Protein AF-A0A348S1D1-F1 (afdb_monomer)

Radius of gyration: 18.4 Å; Cα contacts (8 Å, |Δi|>4): 583; chains: 1; bounding box: 40×43×51 Å

Secondary structure (DSSP, 8-state):
-HHHHHHHHHHH---------B-TTS-B-TTS-SSPPTT-GGGPPPPB-TTGGGGGT-S-EEE---SB---HHHHHHHHHHHHTT--EEEEGGGGG-BSSPPS-EETTEEPPHHHHHT----EEESSTTT-EEEEEEPGGGTTSGGGTT----EESSPEEE-S-TT--SPTTEEEEEEEEEESSS-TTPPB-TT---EEEEEEEEEE-TTS-EEEEEEES---TTGGGSHHHHHHHHHHHHHHTT-GGG--TTS----SS---PPPPSS-HHHHT---B-GGGG-

Solvent-accessible surface area (backbone atoms only — not comparable to full-atom values): 16032 Å² total; per-residue (Å²): 106,54,64,59,42,40,27,43,26,78,74,67,70,44,92,68,84,89,74,55,56,27,47,98,85,60,22,37,38,93,79,64,70,70,63,56,52,89,94,40,56,90,72,52,67,68,43,42,55,72,68,50,72,52,42,81,75,49,71,64,47,75,42,78,36,62,29,42,45,64,52,69,77,60,47,48,39,52,40,55,37,70,42,64,22,46,18,38,35,33,27,27,50,27,32,46,21,46,65,61,76,58,100,33,58,48,94,90,39,77,46,50,68,17,66,73,54,51,31,32,74,75,45,69,48,65,55,77,98,43,17,9,22,40,44,44,70,38,76,93,40,56,84,40,68,42,40,54,69,46,49,83,32,43,25,60,51,59,35,56,33,44,57,62,89,97,65,64,73,47,91,70,49,47,69,42,22,32,23,33,28,16,54,39,69,50,91,90,41,54,68,33,91,92,44,78,61,43,66,32,26,34,37,34,74,42,78,28,77,81,72,35,64,12,41,30,39,26,26,53,51,64,49,65,59,20,58,70,25,54,22,48,43,38,31,55,52,27,42,50,34,49,43,69,71,36,53,92,72,60,56,62,81,62,82,64,61,74,76,60,93,85,82,64,63,78,91,78,83,59,38,75,87,57,68,62,70,69,39,52,69,77,76,64,110

Foldseek 3Di:
DLQLQQCCCPQVPDDDDDKAWADPVQWRAPLQDLDADVVRRVVRDATEIPPLLCLVVDQEDEDPAASGGYDLVSLVSVQCNLQVLGAYEYEARQLRRHNDFRPHDAPNHGDRSNVSQQFHFDDFFPDALFWWWWKDFDPVCCPPLLNALQDGQIFLHTDTDGDDPPDAGDPQKDAGIWIFIAGGRDRVHHTDPVGDTHGQKIWGWDQHNVRHIFTYIYGSHDDLRSLVDLSVSSSVSSSVCVSSVNSVPRHSPRDSDGPDDRDDFDDDNPCVVRVRDIHNPVVSD

Nearest PDB structures (foldseek):
  6a3f-assembly1_B-2  TM=1.710E-01  e=7.773E+00  Pseudarthrobacter phenanthrenivorans Sphe3

pLDDT: mean 95.68, std 3.24, range [80.06, 98.94]

Mean predicted aligned error: 3.25 Å

Structure (mmCIF, N/CA/C/O backbone):
data_AF-A0A348S1D1-F1
#
_entry.id   AF-A0A348S1D1-F1
#
loop_
_atom_site.group_PDB
_atom_site.id
_atom_site.type_symbol
_atom_site.label_atom_id
_atom_site.label_alt_id
_atom_site.label_comp_id
_atom_site.label_asym_id
_atom_site.label_entity_id
_atom_site.label_seq_id
_atom_site.pdbx_PDB_ins_code
_atom_site.Cartn_x
_atom_site.Cartn_y
_atom_site.Cartn_z
_atom_site.occupancy
_atom_site.B_iso_or_equiv
_atom_site.auth_seq_id
_atom_site.auth_comp_id
_atom_site.auth_asym_id
_atom_site.auth_atom_id
_atom_site.pdbx_PDB_model_num
ATOM 1 N N . MET A 1 1 ? 1.252 -10.493 -3.243 1.00 86.19 1 MET A N 1
ATOM 2 C CA . MET A 1 1 ? -0.219 -10.362 -3.350 1.00 86.19 1 MET A CA 1
ATOM 3 C C . MET A 1 1 ? -0.974 -11.677 -3.468 1.00 86.19 1 MET A C 1
ATOM 5 O O . MET A 1 1 ? -1.929 -11.800 -2.715 1.00 86.19 1 MET A O 1
ATOM 9 N N . PRO A 1 2 ? -0.584 -12.655 -4.310 1.00 94.75 2 PRO A N 1
ATOM 10 C CA . PRO A 1 2 ? -1.354 -13.899 -4.467 1.00 94.75 2 PRO A CA 1
ATOM 11 C C . PRO A 1 2 ? -1.616 -14.631 -3.149 1.00 94.75 2 PRO A C 1
ATOM 13 O O . PRO A 1 2 ? -2.749 -14.991 -2.865 1.00 94.75 2 PRO A O 1
ATOM 16 N N . MET A 1 3 ? -0.604 -14.701 -2.279 1.00 96.12 3 MET A N 1
ATOM 17 C CA . MET A 1 3 ? -0.759 -15.224 -0.919 1.00 96.12 3 MET A CA 1
ATOM 18 C C . MET A 1 3 ? -1.828 -14.468 -0.108 1.00 96.12 3 MET A C 1
ATOM 20 O O . MET A 1 3 ? -2.721 -15.103 0.439 1.00 96.12 3 MET A O 1
ATOM 24 N N . MET A 1 4 ? -1.800 -13.127 -0.068 1.00 98.00 4 MET A N 1
ATOM 25 C CA . MET A 1 4 ? -2.801 -12.346 0.679 1.00 98.00 4 MET A CA 1
ATOM 26 C C . MET A 1 4 ? -4.212 -12.534 0.115 1.00 98.00 4 MET A C 1
ATOM 28 O O . MET A 1 4 ? -5.150 -12.697 0.886 1.00 98.00 4 MET A O 1
ATOM 32 N N . ALA A 1 5 ? -4.363 -12.577 -1.212 1.00 97.62 5 ALA A N 1
ATOM 33 C CA . ALA A 1 5 ? -5.636 -12.900 -1.858 1.00 97.62 5 ALA A CA 1
ATOM 34 C C . ALA A 1 5 ? -6.105 -14.328 -1.525 1.00 97.62 5 ALA A C 1
ATOM 36 O O . ALA A 1 5 ? -7.294 -14.569 -1.325 1.00 97.62 5 ALA A O 1
ATOM 37 N N . GLY A 1 6 ? -5.173 -15.277 -1.408 1.00 97.50 6 GLY A N 1
ATOM 38 C CA . GLY A 1 6 ? -5.440 -16.633 -0.943 1.00 97.50 6 GLY A CA 1
ATOM 39 C C . GLY A 1 6 ? -5.971 -16.668 0.490 1.00 97.50 6 GLY A C 1
ATOM 40 O O . GLY A 1 6 ? -6.909 -17.415 0.754 1.00 97.50 6 GLY A O 1
ATOM 41 N N . ILE A 1 7 ? -5.412 -15.860 1.398 1.00 98.44 7 ILE A N 1
ATOM 42 C CA . ILE A 1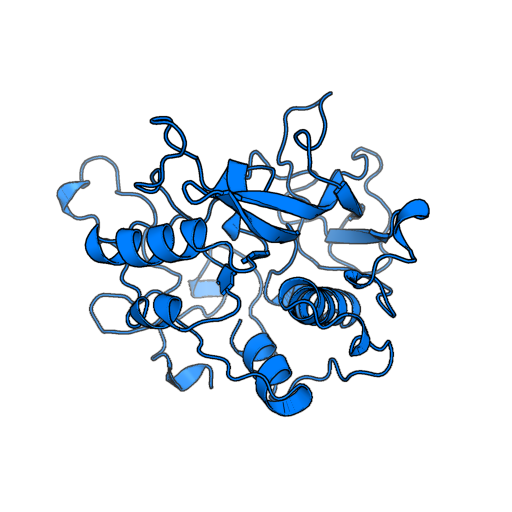 7 ? -5.918 -15.721 2.772 1.00 98.44 7 ILE A CA 1
ATOM 43 C C . ILE A 1 7 ? -7.313 -15.090 2.749 1.00 98.44 7 ILE A C 1
ATOM 45 O O . ILE A 1 7 ? -8.264 -15.714 3.210 1.00 98.44 7 ILE A O 1
ATOM 49 N N . LEU A 1 8 ? -7.460 -13.902 2.154 1.00 98.62 8 LEU A N 1
ATOM 50 C CA . LEU A 1 8 ? -8.731 -13.169 2.087 1.00 98.62 8 LEU A CA 1
ATOM 51 C C . LEU A 1 8 ? -9.861 -14.012 1.473 1.00 98.62 8 LEU A C 1
ATOM 53 O O . LEU A 1 8 ? -10.976 -14.017 1.987 1.00 98.62 8 LEU A O 1
ATOM 57 N N . SER A 1 9 ? -9.580 -14.789 0.429 1.00 98.25 9 SER A N 1
ATOM 58 C CA . SER A 1 9 ? -10.609 -15.636 -0.180 1.00 98.25 9 SER A CA 1
ATOM 59 C C . SER A 1 9 ? -10.937 -16.884 0.629 1.00 98.25 9 SER A C 1
ATOM 61 O O . SER A 1 9 ? -12.099 -17.120 0.948 1.00 98.25 9 SER A O 1
ATOM 63 N N . ARG A 1 10 ? -9.935 -17.689 0.996 1.00 97.62 10 ARG A N 1
ATOM 64 C CA . ARG A 1 10 ? -10.174 -19.017 1.585 1.00 97.62 10 ARG A CA 1
ATOM 65 C C . ARG A 1 10 ? -10.431 -18.976 3.093 1.00 97.62 10 ARG A C 1
ATOM 67 O O . ARG A 1 10 ? -11.059 -19.892 3.605 1.00 97.62 10 ARG A O 1
ATOM 74 N N . GLN A 1 11 ? -9.944 -17.952 3.798 1.00 98.00 11 GLN A N 1
ATOM 75 C CA . GLN A 1 11 ? -10.109 -17.807 5.254 1.00 98.00 11 GLN A CA 1
ATOM 76 C C . GLN A 1 11 ? -11.189 -16.783 5.633 1.00 98.00 11 GLN A C 1
ATOM 78 O O . GLN A 1 11 ? -11.736 -16.863 6.730 1.00 98.00 11 GLN A O 1
ATOM 83 N N . HIS A 1 12 ? -11.495 -15.820 4.752 1.00 98.25 12 HIS A N 1
ATOM 84 C CA . HIS A 1 12 ? -12.423 -14.720 5.056 1.00 98.25 12 HIS A CA 1
ATOM 85 C C . HIS A 1 12 ? -13.637 -14.638 4.124 1.00 98.25 12 HIS A C 1
ATOM 87 O O . HIS A 1 12 ? -14.537 -13.848 4.391 1.00 98.25 12 HIS A O 1
ATOM 93 N N . GLY A 1 13 ? -13.696 -15.460 3.071 1.00 97.94 13 GLY A N 1
ATOM 94 C CA . GLY A 1 13 ? -14.854 -15.548 2.179 1.00 97.94 13 GLY A CA 1
ATOM 95 C C . GLY A 1 13 ? -14.952 -14.437 1.132 1.00 97.94 13 GLY A C 1
ATOM 96 O O . GLY A 1 13 ? -15.949 -14.375 0.417 1.00 97.94 13 GLY A O 1
ATOM 97 N N . PHE A 1 14 ? -13.939 -13.575 0.997 1.00 98.38 14 PHE A N 1
ATOM 98 C CA . PHE A 1 14 ? -13.941 -12.533 -0.030 1.00 98.38 14 PHE A CA 1
ATOM 99 C C . PHE A 1 14 ? -13.715 -13.118 -1.430 1.00 98.38 14 PHE A C 1
ATOM 101 O O . PHE A 1 14 ? -12.869 -13.989 -1.641 1.00 98.38 14 PHE A O 1
ATOM 108 N N . HIS A 1 15 ? -14.408 -12.592 -2.437 1.00 98.31 15 HIS A N 1
ATOM 109 C CA . HIS A 1 15 ? -14.052 -12.886 -3.821 1.00 98.31 15 HIS A CA 1
ATOM 110 C C . HIS A 1 15 ? -12.817 -12.066 -4.218 1.00 98.31 15 HIS A C 1
ATOM 112 O O . HIS A 1 15 ? -12.891 -10.849 -4.366 1.00 98.31 15 HIS A O 1
ATOM 118 N N . CYS A 1 16 ? -11.667 -12.721 -4.395 1.00 98.06 16 CYS A N 1
ATOM 119 C CA . CYS A 1 16 ? -10.419 -12.042 -4.743 1.00 98.06 16 CYS A CA 1
ATOM 120 C C . CYS A 1 16 ? -9.977 -12.354 -6.175 1.00 98.06 16 CYS A C 1
ATOM 122 O O . CYS A 1 16 ? -9.783 -13.513 -6.538 1.00 98.06 16 CYS A O 1
ATOM 124 N N . THR A 1 17 ? -9.710 -11.302 -6.951 1.00 97.44 17 THR A N 1
ATOM 125 C CA . THR A 1 17 ? -9.037 -11.384 -8.253 1.00 97.44 17 THR A CA 1
ATOM 126 C C . THR A 1 17 ? -7.664 -10.723 -8.152 1.00 97.44 17 THR A C 1
ATOM 128 O O . THR A 1 17 ? -7.550 -9.597 -7.677 1.00 97.44 17 THR A O 1
ATOM 131 N N . VAL A 1 18 ? -6.611 -11.417 -8.596 1.00 97.44 18 VAL A N 1
ATOM 132 C CA . VAL A 1 18 ? -5.244 -10.872 -8.633 1.00 97.44 18 VAL A CA 1
ATOM 133 C C . VAL A 1 18 ? -4.874 -10.551 -10.070 1.00 97.44 18 VAL A C 1
ATOM 135 O O . VAL A 1 18 ? -4.863 -11.438 -10.922 1.00 97.44 18 VAL A O 1
ATOM 138 N N . LEU A 1 19 ? -4.553 -9.285 -10.320 1.00 97.38 19 LEU A N 1
ATOM 139 C CA . LEU A 1 19 ? -4.090 -8.804 -11.615 1.00 97.38 19 LEU A CA 1
ATOM 140 C C . LEU A 1 19 ? -2.574 -8.607 -11.583 1.00 97.38 19 LEU A C 1
ATOM 142 O O . LEU A 1 19 ? -2.016 -8.171 -10.574 1.00 97.38 19 LEU A O 1
ATOM 146 N N . PHE A 1 20 ? -1.914 -8.919 -12.694 1.00 96.62 20 PHE A N 1
ATOM 147 C CA . PHE A 1 20 ? -0.468 -8.794 -12.843 1.00 96.62 20 PHE A CA 1
ATOM 148 C C . PHE A 1 20 ? -0.132 -7.909 -14.037 1.00 96.62 20 PHE A C 1
ATOM 150 O O . PHE A 1 20 ? -0.820 -7.958 -15.055 1.00 96.62 20 PHE A O 1
ATOM 157 N N . GLY A 1 21 ? 0.960 -7.153 -13.921 1.00 94.75 21 GLY A N 1
ATOM 158 C CA . GLY A 1 21 ? 1.628 -6.586 -15.087 1.00 94.75 21 GLY A CA 1
ATOM 159 C C . GLY A 1 21 ? 2.299 -7.702 -15.880 1.00 94.75 21 GLY A C 1
ATOM 160 O O . GLY A 1 21 ? 3.027 -8.508 -15.297 1.00 94.75 21 GLY A O 1
ATOM 161 N N . LEU A 1 22 ? 2.026 -7.756 -17.180 1.00 94.50 22 LEU A N 1
ATOM 162 C CA . LEU A 1 22 ? 2.549 -8.761 -18.095 1.00 94.50 22 LEU A CA 1
ATOM 163 C C . LEU A 1 22 ? 3.477 -8.133 -19.135 1.00 94.50 22 LEU A C 1
ATOM 165 O O . LEU A 1 22 ? 3.278 -6.989 -19.556 1.00 94.50 22 LEU A O 1
ATOM 169 N N . ASN A 1 23 ? 4.459 -8.917 -19.574 1.00 92.25 23 ASN A N 1
ATOM 170 C CA . ASN A 1 23 ? 5.256 -8.618 -20.756 1.00 92.25 23 ASN A CA 1
ATOM 171 C C . ASN A 1 23 ? 4.499 -8.993 -22.049 1.00 92.25 23 ASN A C 1
ATOM 173 O O . ASN A 1 23 ? 3.362 -9.467 -22.012 1.00 92.25 23 ASN A O 1
ATOM 177 N N . GLY A 1 24 ? 5.137 -8.785 -23.206 1.00 90.31 24 GLY A N 1
ATOM 178 C CA . GLY A 1 24 ? 4.537 -9.065 -24.519 1.00 90.31 24 GLY A CA 1
ATOM 179 C C . GLY A 1 24 ? 4.173 -10.536 -24.763 1.00 90.31 24 GLY A C 1
ATOM 180 O O . GLY A 1 24 ? 3.332 -10.805 -25.613 1.00 90.31 24 GLY A O 1
ATOM 181 N N . ASP A 1 25 ? 4.743 -11.459 -23.986 1.00 92.12 25 ASP A N 1
ATOM 182 C CA . ASP A 1 25 ? 4.470 -12.899 -24.065 1.00 92.12 25 ASP A CA 1
ATOM 183 C C . ASP A 1 25 ? 3.356 -13.334 -23.093 1.00 92.12 25 ASP A C 1
ATOM 185 O O . ASP A 1 25 ? 3.076 -14.522 -22.941 1.00 92.12 25 ASP A O 1
ATOM 189 N N . GLY A 1 26 ? 2.725 -12.384 -22.390 1.00 93.19 26 GLY A N 1
ATOM 190 C CA . GLY A 1 26 ? 1.694 -12.673 -21.391 1.00 93.19 26 GLY A CA 1
ATOM 191 C C . GLY A 1 26 ? 2.243 -13.227 -20.071 1.00 93.19 26 GLY A C 1
ATOM 192 O O . GLY A 1 26 ? 1.495 -13.830 -19.297 1.00 93.19 26 GLY A O 1
ATOM 193 N N . MET A 1 27 ? 3.533 -13.027 -19.791 1.00 96.19 27 MET A N 1
ATOM 194 C CA . MET A 1 27 ? 4.198 -13.519 -18.582 1.00 96.19 27 MET A CA 1
ATOM 195 C C . MET A 1 27 ? 4.317 -12.412 -17.538 1.00 96.19 27 MET A C 1
ATOM 197 O O . MET A 1 27 ? 4.597 -11.261 -17.867 1.00 96.19 27 MET A O 1
ATOM 201 N N . VAL A 1 28 ? 4.156 -12.765 -16.264 1.00 95.25 28 VAL A N 1
ATOM 202 C CA . VAL A 1 28 ? 4.462 -11.885 -15.134 1.00 95.25 28 VAL A CA 1
ATOM 203 C C . VAL A 1 28 ? 5.975 -11.735 -15.058 1.00 95.25 28 VAL A C 1
ATOM 205 O O . VAL A 1 28 ? 6.671 -12.660 -14.639 1.00 95.25 28 VAL A O 1
ATOM 208 N N . ASP A 1 29 ? 6.480 -10.579 -15.474 1.00 93.06 29 ASP A N 1
ATOM 209 C CA . ASP A 1 29 ? 7.910 -10.312 -15.578 1.00 93.06 29 ASP A CA 1
ATOM 210 C C . ASP A 1 29 ? 8.293 -9.070 -14.757 1.00 93.06 29 ASP A C 1
ATOM 212 O O . ASP A 1 29 ? 8.131 -7.935 -15.209 1.00 93.06 29 ASP A O 1
ATOM 216 N N . PRO A 1 30 ? 8.824 -9.249 -13.536 1.00 89.00 30 PRO A N 1
ATOM 217 C CA . PRO A 1 30 ? 9.239 -8.135 -12.686 1.00 89.00 30 PRO A CA 1
ATOM 218 C C . PRO A 1 30 ? 10.562 -7.486 -13.134 1.00 89.00 30 PRO A C 1
ATOM 220 O O . PRO A 1 30 ? 11.036 -6.571 -12.458 1.00 89.00 30 PRO A O 1
ATOM 223 N N . THR A 1 31 ? 11.182 -7.967 -14.219 1.00 90.56 31 THR A N 1
ATOM 224 C CA . THR A 1 31 ? 12.428 -7.422 -14.784 1.00 90.56 31 THR A CA 1
ATOM 225 C C . THR A 1 31 ? 12.185 -6.423 -15.914 1.00 90.56 31 THR A C 1
ATOM 227 O O . THR A 1 31 ? 13.136 -5.791 -16.383 1.00 90.56 31 THR A O 1
ATOM 230 N N . MET A 1 32 ? 10.922 -6.242 -16.322 1.00 91.38 32 MET A N 1
ATOM 231 C CA . MET A 1 32 ? 10.541 -5.249 -17.319 1.00 91.38 32 MET A CA 1
ATOM 232 C C . MET A 1 32 ? 11.087 -3.856 -16.956 1.00 91.38 32 MET A C 1
ATOM 234 O O . MET A 1 32 ? 10.971 -3.425 -15.802 1.00 91.38 32 MET A O 1
ATOM 238 N N . PRO A 1 33 ? 11.681 -3.127 -17.921 1.00 90.81 33 PRO A N 1
ATOM 239 C CA . PRO A 1 33 ? 12.156 -1.774 -17.686 1.00 90.81 33 PRO A CA 1
ATOM 240 C C . PRO A 1 33 ? 11.021 -0.847 -17.250 1.00 90.81 33 PRO A C 1
ATOM 242 O O . PRO A 1 33 ? 9.975 -0.777 -17.887 1.00 90.81 33 PRO A O 1
ATOM 245 N N . VAL A 1 34 ? 11.267 -0.072 -16.195 1.00 91.62 34 VAL A N 1
ATOM 246 C CA . VAL A 1 34 ? 10.340 0.974 -15.723 1.00 91.62 34 VAL A CA 1
ATOM 247 C C . VAL A 1 34 ? 10.708 2.371 -16.229 1.00 91.62 34 VAL A C 1
ATOM 249 O O . VAL A 1 34 ? 9.926 3.305 -16.086 1.00 91.62 34 VAL A O 1
ATOM 252 N N . TYR A 1 35 ? 11.879 2.509 -16.854 1.00 89.81 35 TYR A N 1
ATOM 253 C CA . TYR A 1 35 ? 12.329 3.723 -17.529 1.00 89.81 35 TYR A CA 1
ATOM 254 C C . TYR A 1 35 ? 12.836 3.385 -18.933 1.00 89.81 35 TYR A C 1
ATOM 256 O O . TYR A 1 35 ? 13.434 2.316 -19.109 1.00 89.81 35 TYR A O 1
ATOM 264 N N . PRO A 1 36 ? 12.646 4.282 -19.917 1.00 87.75 36 PRO A N 1
ATOM 265 C CA . PRO A 1 36 ? 13.362 4.185 -21.179 1.00 87.75 36 PRO A CA 1
ATOM 266 C C . PRO A 1 36 ? 14.868 4.285 -20.927 1.00 87.75 36 PRO A C 1
ATOM 268 O O . PRO A 1 36 ? 15.319 4.996 -20.021 1.00 87.75 36 PRO A O 1
ATOM 271 N N . LYS A 1 37 ? 15.659 3.591 -21.745 1.00 89.88 37 LYS A N 1
ATOM 272 C CA . LYS A 1 37 ? 17.089 3.885 -21.818 1.00 89.88 37 LYS A CA 1
ATOM 273 C C . LYS A 1 37 ? 17.261 5.197 -22.577 1.00 89.88 37 LYS A C 1
ATOM 275 O O . LYS A 1 37 ? 16.565 5.439 -23.558 1.00 89.88 37 LYS A O 1
ATOM 280 N N . LYS A 1 38 ? 18.195 6.026 -22.114 1.00 92.12 38 LYS A N 1
ATOM 281 C CA . LYS A 1 38 ? 18.510 7.306 -22.752 1.00 92.12 38 LYS A CA 1
ATOM 282 C C . LYS A 1 38 ? 18.934 7.075 -24.207 1.00 92.12 38 LYS A C 1
ATOM 284 O O . LYS A 1 38 ? 19.913 6.366 -24.429 1.00 92.12 38 LYS A O 1
ATOM 289 N N . GLY A 1 39 ? 18.242 7.705 -25.155 1.00 91.81 39 GLY A N 1
ATOM 290 C CA . GLY A 1 39 ? 18.480 7.548 -26.595 1.00 91.81 39 GLY A CA 1
ATOM 291 C C . GLY A 1 39 ? 17.810 6.322 -27.231 1.00 91.81 39 GLY A C 1
ATOM 292 O O . GLY A 1 39 ? 18.014 6.076 -28.415 1.00 91.81 39 GLY A O 1
ATOM 293 N N . GLU A 1 40 ? 17.030 5.553 -26.466 1.00 92.69 40 GLU A N 1
ATOM 294 C CA . GLU A 1 40 ? 16.211 4.429 -26.941 1.00 92.69 40 GLU A CA 1
ATOM 295 C C . GLU A 1 40 ? 14.757 4.576 -26.444 1.00 92.69 40 GLU A C 1
ATOM 297 O O . GLU A 1 40 ? 14.083 3.590 -26.135 1.00 92.69 40 GLU A O 1
ATOM 302 N N . GLU A 1 41 ? 14.266 5.810 -26.302 1.00 91.56 41 GLU A N 1
ATOM 303 C CA . GLU A 1 41 ? 12.929 6.099 -25.774 1.00 91.56 41 GLU A CA 1
ATOM 304 C C . GLU A 1 41 ? 11.821 5.420 -26.595 1.00 91.56 41 GLU A C 1
ATOM 306 O O . GLU A 1 41 ? 10.900 4.849 -26.010 1.00 91.56 41 GLU A O 1
ATOM 311 N N . ASP A 1 42 ? 11.964 5.378 -27.924 1.00 90.06 42 ASP A N 1
ATOM 312 C CA . ASP A 1 42 ? 11.019 4.728 -28.845 1.00 90.06 42 ASP A CA 1
ATOM 313 C C . ASP A 1 42 ? 10.945 3.199 -28.666 1.00 90.06 42 ASP A C 1
ATOM 315 O O . ASP A 1 42 ? 9.969 2.564 -29.065 1.00 90.06 42 ASP A O 1
ATOM 319 N N . ALA A 1 43 ? 11.959 2.585 -28.044 1.00 89.06 43 ALA A N 1
ATOM 320 C CA . ALA A 1 43 ? 11.990 1.149 -27.768 1.00 89.06 43 ALA A CA 1
ATOM 321 C C . ALA A 1 43 ? 11.331 0.780 -26.425 1.00 89.06 43 ALA A C 1
ATOM 323 O O . ALA A 1 43 ? 11.220 -0.407 -26.091 1.00 89.06 43 ALA A O 1
ATOM 324 N N . PHE A 1 44 ? 10.906 1.769 -25.630 1.00 89.88 44 PHE A N 1
ATOM 325 C CA . PHE A 1 44 ? 10.281 1.525 -24.336 1.00 89.88 44 PHE A CA 1
ATOM 326 C C . PHE A 1 44 ? 8.897 0.896 -24.499 1.00 89.88 44 PHE A C 1
ATOM 328 O O . PHE A 1 44 ? 7.967 1.484 -25.049 1.00 89.88 44 PHE A O 1
ATOM 335 N N . LYS A 1 45 ? 8.742 -0.313 -23.958 1.00 88.94 45 LYS A N 1
ATOM 336 C CA . LYS A 1 45 ? 7.463 -1.018 -23.952 1.00 88.94 45 LYS A CA 1
ATOM 337 C C . LYS A 1 45 ? 6.673 -0.642 -22.707 1.00 88.94 45 LYS A C 1
ATOM 339 O O . LYS A 1 45 ? 7.143 -0.836 -21.587 1.00 88.94 45 LYS A O 1
ATOM 344 N N . SER A 1 46 ? 5.455 -0.150 -22.911 1.00 89.44 46 SER A N 1
ATOM 345 C CA . SER A 1 46 ? 4.503 0.031 -21.817 1.00 89.44 46 SER A CA 1
ATOM 346 C C . SER A 1 46 ? 4.188 -1.308 -21.150 1.00 89.44 46 SER A C 1
ATOM 348 O O . SER A 1 46 ? 4.209 -2.368 -21.776 1.00 89.44 46 SER A O 1
ATOM 350 N N . HIS A 1 47 ? 3.891 -1.241 -19.860 1.00 94.19 47 HIS A N 1
ATOM 351 C CA . HIS A 1 47 ? 3.364 -2.362 -19.102 1.00 94.19 47 HIS A CA 1
ATOM 352 C C . HIS A 1 47 ? 1.908 -2.586 -19.508 1.00 94.19 47 HIS A C 1
ATOM 354 O O . HIS A 1 47 ? 1.234 -1.676 -19.993 1.00 94.19 47 HIS A O 1
ATOM 360 N N . HIS A 1 48 ? 1.405 -3.789 -19.269 1.00 95.31 48 HIS A N 1
ATOM 361 C CA . HIS A 1 48 ? 0.027 -4.137 -19.572 1.00 95.31 48 HIS A CA 1
ATOM 362 C C . HIS A 1 48 ? -0.550 -4.973 -18.433 1.00 95.31 48 HIS A C 1
ATOM 364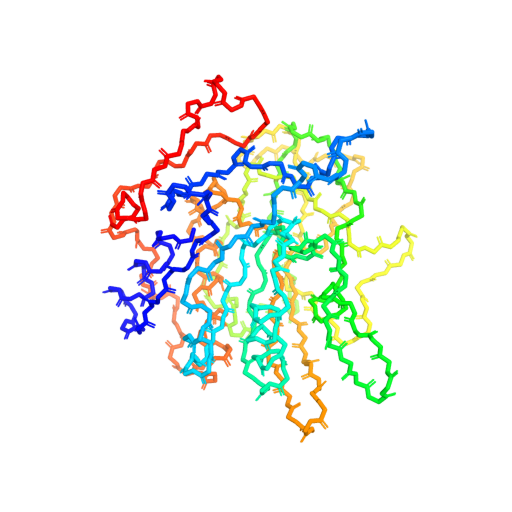 O O . HIS A 1 48 ? 0.060 -5.959 -18.033 1.00 95.31 48 HIS A O 1
ATOM 370 N N . ILE A 1 49 ? -1.714 -4.595 -17.903 1.00 97.31 49 ILE A N 1
ATOM 371 C CA . ILE A 1 49 ? -2.426 -5.356 -16.870 1.00 97.31 49 ILE A CA 1
ATOM 372 C C . ILE A 1 49 ? -3.778 -5.802 -17.436 1.00 97.31 49 ILE A C 1
ATOM 374 O O . ILE A 1 49 ? -4.746 -5.035 -17.412 1.00 97.31 49 ILE A O 1
ATOM 378 N N . PRO A 1 50 ? -3.894 -7.041 -17.941 1.00 97.00 50 PRO A N 1
ATOM 379 C CA . PRO A 1 50 ? -5.188 -7.567 -18.344 1.00 97.00 50 PRO A CA 1
ATOM 380 C C . PRO A 1 50 ? -6.150 -7.631 -17.157 1.00 97.00 50 PRO A C 1
ATOM 382 O O . PRO A 1 50 ? -5.759 -7.970 -16.041 1.00 97.00 50 PRO A O 1
ATOM 385 N N . GLY A 1 51 ? -7.431 -7.371 -17.418 1.00 97.25 51 GLY A N 1
ATOM 386 C CA . GLY A 1 51 ? -8.491 -7.516 -16.419 1.00 97.25 51 GLY A CA 1
ATOM 387 C C . GLY A 1 51 ? -8.754 -6.281 -15.558 1.00 97.25 51 GLY A C 1
ATOM 388 O O . GLY A 1 51 ? -9.587 -6.372 -14.664 1.00 97.25 51 GLY A O 1
ATOM 389 N N . LEU A 1 52 ? -8.137 -5.124 -15.836 1.00 98.38 52 LEU A N 1
ATOM 390 C CA . LEU A 1 52 ? -8.434 -3.878 -15.107 1.00 98.38 52 LEU A CA 1
ATOM 391 C C . LEU A 1 52 ? -9.919 -3.482 -15.135 1.00 98.38 52 LEU A C 1
ATOM 393 O O . LEU A 1 52 ? -10.397 -2.905 -14.167 1.00 98.38 52 LEU A O 1
ATOM 397 N N . LYS A 1 53 ? -10.684 -3.906 -16.150 1.00 98.00 53 LYS A N 1
ATOM 398 C CA . LYS A 1 53 ? -12.154 -3.786 -16.182 1.00 98.00 53 LYS A CA 1
ATOM 399 C C . LYS A 1 53 ? -12.873 -4.381 -14.960 1.00 98.00 53 LYS A C 1
ATOM 401 O O . LYS A 1 53 ? -14.000 -4.008 -14.672 1.00 98.00 53 LYS A O 1
ATOM 406 N N . TYR A 1 54 ? -12.254 -5.312 -14.227 1.00 98.25 54 TYR A N 1
ATOM 407 C CA . TYR A 1 54 ? -12.839 -5.845 -12.994 1.00 98.25 54 TYR A CA 1
ATOM 408 C C . TYR A 1 54 ? -12.905 -4.811 -11.865 1.00 98.25 54 TYR A C 1
ATOM 410 O O . TYR A 1 54 ? -13.685 -5.006 -10.936 1.00 98.25 54 TYR A O 1
ATOM 418 N N . LEU A 1 55 ? -12.147 -3.711 -11.952 1.00 98.50 55 LEU A N 1
ATOM 419 C CA . LEU A 1 55 ? -12.229 -2.611 -10.994 1.00 98.50 55 LEU A CA 1
ATOM 420 C C . LEU A 1 55 ? -13.638 -2.005 -10.931 1.00 98.50 55 LEU A C 1
ATOM 422 O O . LEU A 1 55 ? -14.097 -1.674 -9.845 1.00 98.50 55 LEU A O 1
ATOM 426 N N . GLU A 1 56 ? -14.375 -1.969 -12.045 1.00 97.69 56 GLU A N 1
ATOM 427 C CA . GLU A 1 56 ? -15.769 -1.497 -12.084 1.00 97.69 56 GLU A CA 1
ATOM 428 C C . GLU A 1 56 ? -16.648 -2.205 -11.034 1.00 97.69 56 GLU A C 1
ATOM 430 O O . GLU A 1 56 ? -17.463 -1.585 -10.346 1.00 97.69 56 GLU A O 1
ATOM 435 N N . LYS A 1 57 ? -16.422 -3.511 -10.848 1.00 97.81 57 LYS A N 1
ATOM 436 C CA . LYS A 1 57 ? -17.200 -4.378 -9.952 1.00 97.81 57 LYS A CA 1
ATOM 437 C C . LYS A 1 57 ? -16.551 -4.616 -8.594 1.00 97.81 57 LYS A C 1
ATOM 439 O O . LYS A 1 57 ? -17.218 -5.137 -7.713 1.00 97.81 57 LYS A O 1
ATOM 444 N N . ALA A 1 58 ? -15.270 -4.301 -8.429 1.00 98.56 58 ALA A N 1
ATOM 445 C CA . ALA A 1 58 ? -14.570 -4.531 -7.172 1.00 98.56 58 ALA A CA 1
ATOM 446 C C . ALA A 1 58 ? -15.120 -3.609 -6.078 1.00 98.56 58 ALA A C 1
ATOM 448 O O . ALA A 1 58 ? -15.378 -2.442 -6.360 1.00 98.56 58 ALA A O 1
ATOM 449 N N . ASP A 1 59 ? -15.262 -4.113 -4.852 1.00 98.75 59 ASP A N 1
ATOM 450 C CA . ASP A 1 59 ? -15.665 -3.318 -3.680 1.00 98.75 59 ASP A CA 1
ATOM 451 C C . ASP A 1 59 ? -14.462 -2.717 -2.938 1.00 98.75 59 ASP A C 1
ATOM 453 O O . ASP A 1 59 ? -14.603 -1.746 -2.207 1.00 98.75 59 ASP A O 1
ATOM 457 N N . LEU A 1 60 ? -13.266 -3.286 -3.126 1.00 98.81 60 LEU A N 1
ATOM 458 C CA . LEU A 1 60 ? -12.004 -2.809 -2.562 1.00 98.81 60 LEU A CA 1
ATOM 459 C C . LEU A 1 60 ? -10.846 -3.150 -3.511 1.00 98.81 60 LEU A C 1
ATOM 461 O O . LEU A 1 60 ? -10.818 -4.231 -4.105 1.00 98.81 60 LEU A O 1
ATOM 465 N N . VAL A 1 61 ? -9.842 -2.271 -3.593 1.00 98.81 61 VAL A N 1
ATOM 466 C CA . VAL A 1 61 ? -8.595 -2.525 -4.326 1.00 98.81 61 VAL A CA 1
ATOM 467 C C . VAL A 1 61 ? -7.390 -2.467 -3.393 1.00 98.81 61 VAL A C 1
ATOM 469 O O . VAL A 1 61 ? -7.263 -1.572 -2.556 1.00 98.81 61 VAL A O 1
ATOM 472 N N . ILE A 1 62 ? -6.468 -3.414 -3.575 1.00 98.81 62 ILE A N 1
ATOM 473 C CA . ILE A 1 62 ? -5.148 -3.382 -2.945 1.00 98.81 62 ILE A CA 1
ATOM 474 C C . ILE A 1 62 ? -4.101 -3.149 -4.032 1.00 98.81 62 ILE A C 1
ATOM 476 O O . ILE A 1 62 ? -3.830 -4.035 -4.846 1.00 98.81 62 ILE A O 1
ATOM 480 N N . PHE A 1 63 ? -3.482 -1.971 -4.034 1.00 98.50 63 PHE A N 1
ATOM 481 C CA . PHE A 1 63 ? -2.374 -1.659 -4.927 1.00 98.50 63 PHE A CA 1
ATOM 482 C C . PHE A 1 63 ? -1.049 -2.140 -4.329 1.00 98.50 63 PHE A C 1
ATOM 484 O O . PHE A 1 63 ? -0.668 -1.760 -3.223 1.00 98.50 63 PHE A O 1
ATOM 491 N N . LEU A 1 64 ? -0.312 -2.936 -5.106 1.00 96.62 64 LEU A N 1
ATOM 492 C CA . LEU A 1 64 ? 1.108 -3.239 -4.898 1.00 96.62 64 LEU A CA 1
ATOM 493 C C . LEU A 1 64 ? 1.828 -3.091 -6.244 1.00 96.62 64 LEU A C 1
ATOM 495 O O . LEU A 1 64 ? 2.260 -4.064 -6.859 1.00 96.62 64 LEU A O 1
ATOM 499 N N . THR A 1 65 ? 1.871 -1.859 -6.739 1.00 95.44 65 THR A N 1
ATOM 500 C CA . THR A 1 65 ? 2.459 -1.493 -8.033 1.00 95.44 65 THR A CA 1
ATOM 501 C C . THR A 1 65 ? 3.757 -0.718 -7.828 1.00 95.44 65 THR A C 1
ATOM 503 O O . THR A 1 65 ? 4.038 -0.228 -6.732 1.00 95.44 65 THR A O 1
ATOM 506 N N . ARG A 1 66 ? 4.594 -0.629 -8.865 1.00 94.62 66 ARG A N 1
ATOM 507 C CA . ARG A 1 66 ? 5.829 0.161 -8.841 1.00 94.62 66 ARG A CA 1
ATOM 508 C C . ARG A 1 66 ? 6.134 0.693 -10.230 1.00 94.62 66 ARG A C 1
ATOM 510 O O . ARG A 1 66 ? 6.412 -0.101 -11.121 1.00 94.62 66 ARG A O 1
ATOM 517 N N . LEU A 1 67 ? 6.161 2.018 -10.369 1.00 95.06 67 LEU A N 1
ATOM 518 C CA . LEU A 1 67 ? 6.626 2.728 -11.566 1.00 95.06 67 LEU A CA 1
ATOM 519 C C . LEU A 1 67 ? 6.034 2.210 -12.891 1.00 95.06 67 LEU A C 1
ATOM 521 O O . LEU A 1 67 ? 6.699 2.215 -13.926 1.00 95.06 67 LEU A O 1
ATOM 525 N N . LEU A 1 68 ? 4.778 1.768 -12.870 1.00 95.12 68 LEU A N 1
ATOM 526 C CA . LEU A 1 68 ? 4.105 1.287 -14.065 1.00 95.12 68 LEU A CA 1
ATOM 527 C C . LEU A 1 68 ? 3.889 2.433 -15.053 1.00 95.12 68 LEU A C 1
ATOM 529 O O . LEU A 1 68 ? 3.577 3.565 -14.678 1.00 95.12 68 LEU A O 1
ATOM 533 N N . THR A 1 69 ? 4.028 2.111 -16.333 1.00 94.00 69 THR A N 1
ATOM 534 C CA . THR A 1 69 ? 3.563 2.943 -17.447 1.00 94.00 69 THR A CA 1
ATOM 535 C C . THR A 1 69 ? 2.534 2.115 -18.192 1.00 94.00 69 THR A C 1
ATOM 537 O O . THR A 1 69 ? 2.903 1.058 -18.694 1.00 94.00 69 THR A O 1
ATOM 540 N N . LEU A 1 70 ? 1.275 2.546 -18.205 1.00 95.31 70 LEU A N 1
ATOM 541 C CA . LEU A 1 70 ? 0.160 1.807 -18.800 1.00 95.31 70 LEU A CA 1
ATOM 542 C C . LEU A 1 70 ? -0.450 2.617 -19.955 1.00 95.31 70 LEU A C 1
ATOM 544 O O . LEU A 1 70 ? -0.362 3.846 -19.927 1.00 95.31 70 LEU A O 1
ATOM 548 N N . PRO A 1 71 ? -1.068 1.951 -20.944 1.00 94.75 71 PRO A N 1
ATOM 549 C CA . PRO A 1 71 ? -1.912 2.594 -21.949 1.00 94.75 71 PRO A CA 1
ATOM 550 C C . PRO A 1 71 ? -3.077 3.388 -21.338 1.00 94.75 71 PRO A C 1
ATOM 552 O O . PRO A 1 71 ? -3.557 3.052 -20.255 1.00 94.75 71 PRO A O 1
ATOM 555 N N . GLU A 1 72 ? -3.553 4.411 -22.050 1.00 95.00 72 GLU A N 1
ATOM 556 C CA . GLU A 1 72 ? -4.601 5.329 -21.574 1.00 95.00 72 GLU A CA 1
ATOM 557 C C . GLU A 1 72 ? -5.899 4.606 -21.180 1.00 95.00 72 GLU A C 1
ATOM 559 O O . GLU A 1 72 ? -6.461 4.876 -20.122 1.00 95.00 72 GLU A O 1
ATOM 564 N N . ASP A 1 73 ? -6.334 3.617 -21.965 1.00 95.62 73 ASP A N 1
ATOM 565 C CA . ASP A 1 73 ? -7.525 2.806 -21.679 1.00 95.62 73 ASP A CA 1
ATOM 566 C C . ASP A 1 73 ? -7.409 2.037 -20.351 1.00 95.62 73 ASP A C 1
ATOM 568 O O . ASP A 1 73 ? -8.388 1.859 -19.628 1.00 95.62 73 ASP A O 1
ATOM 572 N N . GLN A 1 74 ? -6.194 1.630 -19.977 1.00 97.62 74 GLN A N 1
ATOM 573 C CA . GLN A 1 74 ? -5.933 0.985 -18.691 1.00 97.62 74 GLN A CA 1
ATOM 574 C C . GLN A 1 74 ? -5.859 1.976 -17.536 1.00 97.62 74 GLN A C 1
ATOM 576 O O . GLN A 1 74 ? -6.315 1.666 -16.432 1.00 97.62 74 GLN A O 1
ATOM 581 N N . LEU A 1 75 ? -5.295 3.161 -17.775 1.00 97.44 75 LEU A N 1
ATOM 582 C CA . LEU A 1 75 ? -5.301 4.234 -16.786 1.00 97.44 75 LEU A CA 1
ATOM 583 C C . LEU A 1 75 ? -6.733 4.667 -16.469 1.00 97.44 75 LEU A C 1
ATOM 585 O O . LEU A 1 75 ? -7.044 4.868 -15.298 1.00 97.44 75 LEU A O 1
ATOM 589 N N . GLN A 1 76 ? -7.611 4.719 -17.470 1.00 97.75 76 GLN A N 1
ATOM 590 C CA . GLN A 1 76 ? -9.007 5.109 -17.304 1.00 97.75 76 GLN A CA 1
ATOM 591 C C . GLN A 1 76 ? -9.755 4.210 -16.307 1.00 97.75 76 GLN A C 1
ATOM 593 O O . GLN A 1 76 ? -10.360 4.723 -15.370 1.00 97.75 76 GLN A O 1
ATOM 598 N N . HIS A 1 77 ? -9.619 2.882 -16.404 1.00 98.50 77 HIS A N 1
ATOM 599 C CA . HIS A 1 77 ? -10.208 1.960 -15.419 1.00 98.50 77 HIS A CA 1
ATOM 600 C C . HIS A 1 77 ? -9.716 2.202 -13.985 1.00 98.50 77 HIS A C 1
ATOM 602 O O . HIS A 1 77 ? -10.462 2.026 -13.021 1.00 98.50 77 HIS A O 1
ATOM 608 N N . ILE A 1 78 ? -8.445 2.585 -13.827 1.00 98.38 78 ILE A N 1
ATOM 609 C CA . ILE A 1 78 ? -7.885 2.924 -12.517 1.00 98.38 78 ILE A CA 1
ATOM 610 C C . ILE A 1 78 ? -8.507 4.229 -12.027 1.00 98.38 78 ILE A C 1
ATOM 612 O O . ILE A 1 78 ? -8.978 4.275 -10.897 1.00 98.38 78 ILE A O 1
ATOM 616 N N . VAL A 1 79 ? -8.545 5.269 -12.862 1.00 97.81 79 VAL A N 1
ATOM 617 C CA . VAL A 1 79 ? -9.113 6.577 -12.506 1.00 97.81 79 VAL A CA 1
ATOM 618 C C . VAL A 1 79 ? -10.585 6.469 -12.114 1.00 97.81 79 VAL A C 1
ATOM 620 O O . VAL A 1 79 ? -10.963 6.998 -11.072 1.00 97.81 79 VAL A O 1
ATOM 623 N N . GLU A 1 80 ? -11.385 5.725 -12.876 1.00 98.06 80 GLU A N 1
ATOM 624 C CA . GLU A 1 80 ? -12.793 5.449 -12.559 1.00 98.06 80 GLU A CA 1
ATOM 625 C C . GLU A 1 80 ? -12.948 4.805 -11.181 1.00 98.06 80 GLU A C 1
ATOM 627 O O . GLU A 1 80 ? -13.808 5.203 -10.397 1.00 98.06 80 GLU A O 1
ATOM 632 N N . TYR A 1 81 ? -12.076 3.852 -10.840 1.00 98.56 81 TYR A N 1
ATOM 633 C CA . TYR A 1 81 ? -12.080 3.259 -9.509 1.00 98.56 81 TYR A CA 1
ATOM 634 C C . TYR A 1 81 ? -11.720 4.277 -8.425 1.00 98.56 81 TYR A C 1
ATOM 636 O O . TYR A 1 81 ? -12.414 4.359 -7.412 1.00 98.56 81 TYR A O 1
ATOM 644 N N . LEU A 1 82 ? -10.647 5.053 -8.616 1.00 97.69 82 LEU A N 1
ATOM 645 C CA . LEU A 1 82 ? -10.203 6.045 -7.629 1.00 97.69 82 LEU A CA 1
ATOM 646 C C . LEU A 1 82 ? -11.284 7.095 -7.348 1.00 97.69 82 LEU A C 1
ATOM 648 O O . LEU A 1 82 ? -11.381 7.579 -6.222 1.00 97.69 82 LEU A O 1
ATOM 652 N N . ASP A 1 83 ? -12.107 7.409 -8.348 1.00 97.38 83 ASP A N 1
ATOM 653 C CA . ASP A 1 83 ? -13.185 8.386 -8.232 1.00 97.38 83 ASP A CA 1
ATOM 654 C C . ASP A 1 83 ? -14.534 7.800 -7.782 1.00 97.38 83 ASP A C 1
ATOM 656 O O . ASP A 1 83 ? -15.456 8.542 -7.451 1.00 97.38 83 ASP A O 1
ATOM 660 N N . SER A 1 84 ? -14.646 6.472 -7.694 1.00 97.56 84 SER A N 1
ATOM 661 C CA . SER A 1 84 ? -15.885 5.781 -7.303 1.00 97.56 84 SER A CA 1
ATOM 662 C C . SER A 1 84 ? -16.254 5.920 -5.820 1.00 97.56 84 SER A C 1
ATOM 664 O O . SER A 1 84 ? -17.357 5.558 -5.418 1.00 97.56 84 SER A O 1
ATOM 666 N N . GLY A 1 85 ? -15.323 6.389 -4.984 1.00 97.31 85 GLY A N 1
ATOM 667 C CA . GLY A 1 85 ? -15.489 6.448 -3.529 1.00 97.31 85 GLY A CA 1
ATOM 668 C C . GLY A 1 85 ? -15.232 5.113 -2.832 1.00 97.31 85 GLY A C 1
ATOM 669 O O . GLY A 1 85 ? -15.375 5.019 -1.616 1.00 97.31 85 GLY A O 1
ATOM 670 N N . LYS A 1 86 ? -14.833 4.077 -3.576 1.00 98.56 86 LYS A N 1
ATOM 671 C CA . LYS A 1 86 ? -14.563 2.761 -3.008 1.00 98.56 86 LYS A CA 1
ATOM 672 C C . LYS A 1 86 ? -13.211 2.708 -2.281 1.00 98.56 86 LYS A C 1
ATOM 674 O O . LYS A 1 86 ? -12.269 3.403 -2.667 1.00 98.56 86 LYS A O 1
ATOM 679 N N . PRO A 1 87 ? -13.087 1.862 -1.248 1.00 98.81 87 PRO A N 1
ATOM 680 C CA . PRO A 1 87 ? -11.876 1.712 -0.452 1.00 98.81 87 PRO A CA 1
ATOM 681 C C . PRO A 1 87 ? -10.612 1.368 -1.240 1.00 98.81 87 PRO A C 1
ATOM 683 O O . PRO A 1 87 ? -10.629 0.594 -2.205 1.00 98.81 87 PRO A O 1
ATOM 686 N N . ILE A 1 88 ? -9.489 1.908 -0.766 1.00 98.81 88 ILE A N 1
ATOM 687 C CA . ILE A 1 88 ? -8.165 1.732 -1.368 1.00 98.81 88 ILE A CA 1
ATOM 688 C C . ILE A 1 88 ? -7.161 1.355 -0.282 1.00 98.81 88 ILE A C 1
ATOM 690 O O . ILE A 1 88 ? -7.024 2.043 0.728 1.00 98.81 88 ILE A O 1
ATOM 694 N N . ILE A 1 89 ? -6.396 0.293 -0.523 1.00 98.94 89 ILE A N 1
ATOM 695 C CA . ILE A 1 89 ? -5.227 -0.055 0.283 1.00 98.94 89 ILE A CA 1
ATOM 696 C C . ILE A 1 89 ? -3.985 0.053 -0.598 1.00 98.94 89 ILE A C 1
ATOM 698 O O . ILE A 1 89 ? -3.824 -0.697 -1.559 1.00 98.94 89 ILE A O 1
ATOM 702 N N . GLY A 1 90 ? -3.082 0.970 -0.273 1.00 98.62 90 GLY A N 1
ATOM 703 C CA . GLY A 1 90 ? -1.766 1.050 -0.893 1.00 98.62 90 GLY A CA 1
ATOM 704 C C . GLY A 1 90 ? -0.723 0.333 -0.041 1.00 98.62 90 GLY A C 1
ATOM 705 O O . GLY A 1 90 ? -0.555 0.628 1.143 1.00 98.62 90 GLY A O 1
ATOM 706 N N . LEU A 1 91 ? -0.012 -0.624 -0.637 1.00 98.38 91 LEU A N 1
ATOM 707 C CA . LEU A 1 91 ? 1.071 -1.352 0.019 1.00 98.38 91 LEU A CA 1
ATOM 708 C C . LEU A 1 91 ? 2.410 -1.035 -0.633 1.00 98.38 91 LEU A C 1
ATOM 710 O O . LEU A 1 91 ? 2.549 -1.006 -1.859 1.00 98.38 91 LEU A O 1
ATOM 714 N N . ARG A 1 92 ? 3.411 -0.828 0.218 1.00 92.81 92 ARG A N 1
ATOM 715 C CA . ARG A 1 92 ? 4.793 -0.512 -0.116 1.00 92.81 92 ARG A CA 1
ATOM 716 C C . ARG A 1 92 ? 4.901 0.447 -1.296 1.00 92.81 92 ARG A C 1
ATOM 718 O O . ARG A 1 92 ? 4.583 1.625 -1.161 1.00 92.81 92 ARG A O 1
ATOM 725 N N . THR A 1 93 ? 5.354 -0.035 -2.448 1.00 94.50 93 THR A N 1
ATOM 726 C CA . THR A 1 93 ? 5.719 0.840 -3.561 1.00 94.50 93 THR A CA 1
ATOM 727 C C . THR A 1 93 ? 4.531 1.469 -4.281 1.00 94.50 93 THR A C 1
ATOM 729 O O . THR A 1 93 ? 4.754 2.297 -5.158 1.00 94.50 93 THR A O 1
ATOM 732 N N . ALA A 1 94 ? 3.289 1.151 -3.894 1.00 97.25 94 ALA A N 1
ATOM 733 C CA . ALA A 1 94 ? 2.089 1.765 -4.458 1.00 97.25 94 ALA A CA 1
ATOM 734 C C . ALA A 1 94 ? 2.135 3.300 -4.410 1.00 97.25 94 ALA A C 1
ATOM 736 O O . ALA A 1 94 ? 1.740 3.952 -5.368 1.00 97.25 94 ALA A O 1
ATOM 737 N N . ASN A 1 95 ? 2.717 3.900 -3.371 1.00 94.50 95 ASN A N 1
ATOM 738 C CA . ASN A 1 95 ? 2.840 5.356 -3.281 1.00 94.50 95 ASN A CA 1
ATOM 739 C C . ASN A 1 95 ? 3.716 6.015 -4.371 1.00 94.50 95 ASN A C 1
ATOM 741 O O . ASN A 1 95 ? 3.700 7.232 -4.512 1.00 94.50 95 ASN A O 1
ATOM 745 N N . HIS A 1 96 ? 4.442 5.214 -5.152 1.00 95.75 96 HIS A N 1
ATOM 746 C CA . HIS A 1 96 ? 5.113 5.566 -6.407 1.00 95.75 96 HIS A CA 1
ATOM 747 C C . HIS A 1 96 ? 4.834 4.479 -7.464 1.00 95.75 96 HIS A C 1
ATOM 749 O O . HIS A 1 96 ? 5.711 4.000 -8.191 1.00 95.75 96 HIS A O 1
ATOM 755 N N . GLY A 1 97 ? 3.578 4.034 -7.503 1.00 95.94 97 GLY A N 1
ATOM 756 C CA . GLY A 1 97 ? 3.121 2.896 -8.290 1.00 95.94 97 GLY A CA 1
ATOM 757 C C . GLY A 1 97 ? 3.095 3.141 -9.795 1.00 95.94 97 GLY A C 1
ATOM 758 O O . GLY A 1 97 ? 3.159 2.182 -10.561 1.00 95.94 97 GLY A O 1
ATOM 759 N N . PHE A 1 98 ? 3.064 4.408 -10.211 1.00 95.94 98 PHE A N 1
ATOM 760 C CA . PHE A 1 98 ? 2.983 4.843 -11.602 1.00 95.94 98 PHE A CA 1
ATOM 761 C C . PHE A 1 98 ? 4.111 5.826 -11.909 1.00 95.94 98 PHE A C 1
ATOM 763 O O . PHE A 1 98 ? 4.454 6.662 -11.074 1.00 95.94 98 PHE A O 1
ATOM 770 N N . ARG A 1 99 ? 4.708 5.700 -13.098 1.00 92.62 99 ARG A N 1
ATOM 771 C CA . ARG A 1 99 ? 5.812 6.563 -13.547 1.00 92.62 99 ARG A CA 1
ATOM 772 C C . ARG A 1 99 ? 5.327 7.975 -13.868 1.00 92.62 99 ARG A C 1
ATOM 774 O O . ARG A 1 99 ? 5.999 8.948 -13.543 1.00 92.62 99 ARG A O 1
ATOM 781 N N . GLY A 1 100 ? 4.195 8.060 -14.561 1.00 90.19 100 GLY A N 1
ATOM 782 C CA . GLY A 1 100 ? 3.548 9.309 -14.943 1.00 90.19 100 GLY A CA 1
ATOM 783 C C . GLY A 1 100 ? 2.358 9.628 -14.041 1.00 90.19 100 GLY A C 1
ATOM 784 O O . GLY A 1 100 ? 1.893 8.756 -13.298 1.00 90.19 100 GLY A O 1
ATOM 785 N N . PRO A 1 101 ? 1.854 10.869 -14.098 1.00 90.94 101 PRO A N 1
ATOM 786 C CA . PRO A 1 101 ? 0.611 11.200 -13.431 1.00 90.94 101 PRO A CA 1
ATOM 787 C C . PRO A 1 101 ? -0.545 10.423 -14.072 1.00 90.94 101 PRO A C 1
ATOM 789 O O . PRO A 1 101 ? -0.562 10.191 -15.280 1.00 90.94 101 PRO A O 1
ATOM 792 N N . LEU A 1 102 ? -1.515 10.029 -13.251 1.00 95.69 102 LEU A N 1
ATOM 793 C CA . LEU A 1 102 ? -2.772 9.479 -13.747 1.00 95.69 102 LEU A CA 1
ATOM 794 C C . LEU A 1 102 ? -3.608 10.607 -14.382 1.00 95.69 102 LEU A C 1
ATOM 796 O O . LEU A 1 102 ? -3.499 11.757 -13.934 1.00 95.69 102 LEU A O 1
ATOM 800 N N . PRO A 1 103 ? -4.488 10.309 -15.353 1.00 95.69 103 PRO A N 1
ATOM 801 C CA . PRO A 1 103 ? -5.461 11.266 -15.883 1.00 95.69 103 PRO A CA 1
ATOM 802 C C . PRO A 1 103 ? -6.611 11.516 -14.884 1.00 95.69 103 PRO A C 1
ATOM 804 O O . PRO A 1 103 ? -7.778 11.576 -15.249 1.00 95.69 103 PRO A O 1
ATOM 807 N N . TYR A 1 104 ? -6.290 11.655 -13.593 1.00 95.94 104 TYR A N 1
ATOM 808 C CA . TYR A 1 104 ? -7.244 11.892 -12.516 1.00 95.94 104 TYR A CA 1
ATOM 809 C C . TYR A 1 104 ? -7.193 13.348 -12.067 1.00 95.94 104 TYR A C 1
ATOM 811 O O . TYR A 1 104 ? -6.124 13.855 -11.721 1.00 95.94 104 TYR A O 1
ATOM 819 N N . SER A 1 105 ? -8.341 14.024 -12.055 1.00 95.62 105 SER A N 1
ATOM 820 C CA . SER A 1 105 ? -8.442 15.421 -11.634 1.00 95.62 105 SER A CA 1
ATOM 821 C C . SER A 1 105 ? -9.652 15.655 -10.743 1.00 95.62 105 SER A C 1
ATOM 823 O O . SER A 1 105 ? -10.713 15.091 -10.976 1.00 95.62 105 SER A O 1
ATOM 825 N N . ILE A 1 106 ? -9.501 16.543 -9.762 1.00 94.19 106 ILE A N 1
ATOM 826 C CA . ILE A 1 106 ? -10.589 17.044 -8.915 1.00 94.19 106 ILE A CA 1
ATOM 827 C C . ILE A 1 106 ? -10.583 18.564 -9.010 1.00 94.19 106 ILE A C 1
ATOM 829 O O . ILE A 1 106 ? -9.528 19.179 -8.857 1.00 94.19 106 ILE A O 1
ATOM 833 N N . ASN A 1 107 ? -11.744 19.175 -9.267 1.00 92.81 107 ASN A N 1
ATOM 834 C CA . ASN A 1 107 ? -11.879 20.628 -9.446 1.00 92.81 107 ASN A CA 1
ATOM 835 C C . ASN A 1 107 ? -10.865 21.189 -10.461 1.00 92.81 107 ASN A C 1
ATOM 837 O O . ASN A 1 107 ? -10.176 22.173 -10.193 1.00 92.81 107 ASN A O 1
ATOM 841 N N . SER A 1 108 ? -10.717 20.507 -11.602 1.00 92.81 108 SER A N 1
ATOM 842 C CA . SER A 1 108 ? -9.765 20.848 -12.674 1.00 92.81 108 SER A CA 1
ATOM 843 C C . SER A 1 108 ? -8.280 20.825 -12.275 1.00 92.81 108 SER A C 1
ATOM 845 O O . SER A 1 108 ? -7.432 21.271 -13.047 1.00 92.81 108 SER A O 1
ATOM 847 N N . ARG A 1 109 ? -7.933 20.282 -11.100 1.00 94.81 109 ARG A N 1
ATOM 848 C CA . ARG A 1 109 ? -6.551 20.066 -10.660 1.00 94.81 109 ARG A CA 1
ATOM 849 C C . ARG A 1 109 ? -6.190 18.592 -10.779 1.00 94.81 109 ARG A C 1
ATOM 851 O O . ARG A 1 109 ? -6.834 17.754 -10.148 1.00 94.81 109 ARG A O 1
ATOM 858 N N . GLN A 1 110 ? -5.116 18.292 -11.507 1.00 95.00 110 GLN A N 1
ATOM 859 C CA . GLN A 1 110 ? -4.579 16.937 -11.570 1.00 95.00 110 GLN A CA 1
ATOM 860 C C . GLN A 1 110 ? -4.130 16.473 -10.179 1.00 95.00 110 GLN A C 1
ATOM 862 O O . GLN A 1 110 ? -3.374 17.157 -9.481 1.00 95.00 110 GLN A O 1
ATOM 867 N N . VAL A 1 111 ? -4.606 15.299 -9.782 1.00 93.56 111 VAL A N 1
ATOM 868 C CA . VAL A 1 111 ? -4.282 14.658 -8.511 1.00 93.56 111 VAL A CA 1
ATOM 869 C C . VAL A 1 111 ? -3.145 13.674 -8.740 1.00 93.56 111 VAL A C 1
ATOM 871 O O . VAL A 1 111 ? -3.242 12.758 -9.557 1.00 93.56 111 VAL A O 1
ATOM 874 N N . ARG A 1 112 ? -2.060 13.811 -7.974 1.00 92.62 112 ARG A N 1
ATOM 875 C CA . ARG A 1 112 ? -0.997 12.801 -7.972 1.00 92.62 112 ARG A CA 1
ATOM 876 C C . ARG A 1 112 ? -1.421 11.603 -7.130 1.00 92.62 112 ARG A C 1
ATOM 878 O O . ARG A 1 112 ? -1.939 11.770 -6.030 1.00 92.62 112 ARG A O 1
ATOM 885 N N . PHE A 1 113 ? -1.104 10.393 -7.587 1.00 95.38 113 PHE A N 1
ATOM 886 C CA . PHE A 1 113 ? -1.450 9.158 -6.871 1.00 95.38 113 PHE A CA 1
ATOM 887 C C . PHE A 1 113 ? -0.919 9.127 -5.424 1.00 95.38 113 PHE A C 1
ATOM 889 O O . PHE A 1 113 ? -1.610 8.689 -4.508 1.00 95.38 113 PHE A O 1
ATOM 896 N N . GLY A 1 114 ? 0.274 9.684 -5.188 1.00 94.00 114 GLY A N 1
ATOM 897 C CA . GLY A 1 114 ? 0.824 9.835 -3.838 1.00 94.00 114 GLY A CA 1
ATOM 898 C C . GLY A 1 114 ? -0.006 10.748 -2.923 1.00 94.00 114 GLY A C 1
ATOM 899 O O . GLY A 1 114 ? -0.059 10.501 -1.726 1.00 94.00 114 GLY A O 1
ATOM 900 N N . GLU A 1 115 ? -0.701 11.768 -3.441 1.00 93.31 115 GLU A N 1
ATOM 901 C CA . GLU A 1 115 ? -1.580 12.629 -2.624 1.00 93.31 115 GLU A CA 1
ATOM 902 C C . GLU A 1 115 ? -2.812 11.869 -2.123 1.00 93.31 115 GLU A C 1
ATOM 904 O O . GLU A 1 115 ? -3.226 12.035 -0.968 1.00 93.31 115 GLU A O 1
ATOM 909 N N . LEU A 1 116 ? -3.361 10.996 -2.973 1.00 95.81 116 LEU A N 1
ATOM 910 C CA . LEU A 1 116 ? -4.459 10.108 -2.606 1.00 95.81 116 LEU A CA 1
ATOM 911 C C . LEU A 1 116 ? -4.046 9.191 -1.452 1.00 95.81 116 LEU A C 1
ATOM 913 O O . LEU A 1 116 ? -4.799 9.055 -0.495 1.00 95.81 116 LEU A O 1
ATOM 917 N N . LEU A 1 117 ? -2.831 8.635 -1.498 1.00 97.44 117 LEU A N 1
ATOM 918 C CA . LEU A 1 117 ? -2.300 7.737 -0.465 1.00 97.44 117 LEU A CA 1
ATOM 919 C C . LEU A 1 117 ? -1.709 8.462 0.758 1.00 97.44 117 LEU A C 1
ATOM 921 O O . LEU A 1 117 ? -1.357 7.811 1.735 1.00 97.44 117 LEU A O 1
ATOM 925 N N . GLY A 1 118 ? -1.600 9.794 0.748 1.00 96.06 118 GLY A N 1
ATOM 926 C CA . GLY A 1 118 ? -1.053 10.567 1.874 1.00 96.06 118 GLY A CA 1
ATOM 927 C C . GLY A 1 118 ? 0.479 10.664 1.919 1.00 96.06 118 GLY A C 1
ATOM 928 O O . GLY A 1 118 ? 1.054 10.858 2.983 1.00 96.06 118 GLY A O 1
ATOM 929 N N . GLY A 1 119 ? 1.149 10.539 0.775 1.00 93.88 119 GLY A N 1
ATOM 930 C CA . GLY A 1 119 ? 2.584 10.775 0.599 1.00 93.88 119 GLY A CA 1
ATOM 931 C C . GLY A 1 119 ? 3.163 9.927 -0.533 1.00 93.88 119 GLY A C 1
ATOM 932 O O . GLY A 1 119 ? 2.715 8.808 -0.750 1.00 93.88 119 GLY A O 1
ATOM 933 N N . THR A 1 120 ? 4.174 10.435 -1.243 1.00 95.06 120 THR A N 1
ATOM 934 C CA . THR A 1 120 ? 4.941 9.677 -2.257 1.00 95.06 120 THR A CA 1
ATOM 935 C C . THR A 1 120 ? 6.276 9.229 -1.677 1.00 95.06 120 THR A C 1
ATOM 937 O O . THR A 1 120 ? 6.767 9.845 -0.740 1.00 95.06 120 THR A O 1
ATOM 940 N N . PHE A 1 121 ? 6.897 8.181 -2.216 1.00 96.50 121 PHE A N 1
ATOM 941 C CA . PHE A 1 121 ? 8.265 7.826 -1.829 1.00 96.50 121 PHE A CA 1
ATOM 942 C C . PHE A 1 121 ? 9.238 8.960 -2.182 1.00 96.50 121 PHE A C 1
ATOM 944 O O . PHE A 1 121 ? 9.260 9.407 -3.329 1.00 96.50 121 PHE A O 1
ATOM 951 N N . LEU A 1 122 ? 10.036 9.399 -1.204 1.00 96.50 122 LEU A N 1
ATOM 952 C CA . LEU A 1 122 ? 11.112 10.378 -1.394 1.00 96.50 122 LEU A CA 1
ATOM 953 C C . LEU A 1 122 ? 12.483 9.721 -1.246 1.00 96.50 122 LEU A C 1
ATOM 955 O O . LEU A 1 122 ? 13.352 9.882 -2.099 1.00 96.50 122 LEU A O 1
ATOM 959 N N . SER A 1 123 ? 12.678 8.972 -0.162 1.00 96.81 123 SER A N 1
ATOM 960 C CA . SER A 1 123 ? 13.947 8.311 0.127 1.00 96.81 123 SER A CA 1
ATOM 961 C C . SER A 1 123 ? 13.788 7.148 1.103 1.00 96.81 123 SER A C 1
ATOM 963 O O . SER A 1 123 ? 12.763 6.977 1.770 1.00 96.81 123 SER A O 1
ATOM 965 N N . HIS A 1 124 ? 14.837 6.339 1.183 1.00 95.88 124 HIS A N 1
ATOM 966 C CA . HIS A 1 124 ? 15.011 5.339 2.226 1.00 95.88 124 HIS A CA 1
ATOM 967 C C . HIS A 1 124 ? 15.459 6.027 3.526 1.00 95.88 124 HIS A C 1
ATOM 969 O O . HIS A 1 124 ? 16.318 6.909 3.498 1.00 95.88 124 HIS A O 1
ATOM 975 N N . HIS A 1 125 ? 14.877 5.644 4.664 1.00 96.62 125 HIS A N 1
ATOM 976 C CA . HIS A 1 125 ? 15.184 6.214 5.978 1.00 96.62 125 HIS A CA 1
ATOM 977 C C . HIS A 1 125 ? 15.901 5.185 6.856 1.00 96.62 125 HIS A C 1
ATOM 979 O O . HIS A 1 125 ? 15.280 4.294 7.432 1.00 96.62 125 HIS A O 1
ATOM 985 N N . GLY A 1 126 ? 17.226 5.315 6.925 1.00 93.38 126 GLY A N 1
ATOM 986 C CA . GLY A 1 126 ? 18.133 4.310 7.486 1.00 93.38 126 GLY A CA 1
ATOM 987 C C . GLY A 1 126 ? 19.081 3.768 6.422 1.00 93.38 126 GLY A C 1
ATOM 988 O O . GLY A 1 126 ? 19.148 4.297 5.310 1.00 93.38 126 GLY A O 1
ATOM 989 N N . ASN A 1 127 ? 19.833 2.725 6.760 1.00 92.25 127 ASN A N 1
ATOM 990 C CA . ASN A 1 127 ? 20.776 2.125 5.824 1.00 92.25 127 ASN A CA 1
ATOM 991 C C . ASN A 1 127 ? 20.030 1.261 4.806 1.00 92.25 127 ASN A C 1
ATOM 993 O O . ASN A 1 127 ? 19.550 0.162 5.110 1.00 92.25 127 ASN A O 1
ATOM 997 N N . TRP A 1 128 ? 19.948 1.760 3.573 1.00 90.56 128 TRP A N 1
ATOM 998 C CA . TRP A 1 128 ? 19.266 1.074 2.483 1.00 90.56 128 TRP A CA 1
ATOM 999 C C . TRP A 1 128 ? 19.819 -0.343 2.280 1.00 90.56 128 TRP A C 1
ATOM 1001 O O . TRP A 1 128 ? 21.028 -0.575 2.269 1.00 90.56 128 TRP A O 1
ATOM 1011 N N . HIS A 1 129 ? 18.908 -1.305 2.136 1.00 87.25 129 HIS A N 1
ATOM 1012 C CA . HIS A 1 129 ? 19.184 -2.742 2.060 1.00 87.25 129 HIS A CA 1
ATOM 1013 C C . HIS A 1 129 ? 19.890 -3.394 3.265 1.00 87.25 129 HIS A C 1
ATOM 1015 O O . HIS A 1 129 ? 20.190 -4.589 3.199 1.00 87.25 129 HIS A O 1
ATOM 1021 N N . GLN A 1 130 ? 20.100 -2.674 4.366 1.00 91.81 130 GLN A N 1
ATOM 1022 C CA . GLN A 1 130 ? 20.825 -3.177 5.537 1.00 91.81 130 GLN A CA 1
ATOM 1023 C C . GLN A 1 130 ? 19.979 -3.143 6.805 1.00 91.81 130 GLN A C 1
ATOM 1025 O O . GLN A 1 130 ? 20.023 -4.098 7.575 1.00 91.81 130 GLN A O 1
ATOM 1030 N N . ASP A 1 131 ? 19.172 -2.103 6.983 1.00 95.56 131 ASP A N 1
ATOM 1031 C CA . ASP A 1 131 ? 18.273 -1.985 8.127 1.00 95.56 131 ASP A CA 1
ATOM 1032 C C . ASP A 1 131 ? 16.957 -2.752 7.894 1.00 95.56 131 ASP A C 1
ATOM 1034 O O . ASP A 1 131 ? 16.573 -3.066 6.759 1.00 95.56 131 ASP A O 1
ATOM 1038 N N . SER A 1 132 ? 16.267 -3.059 8.993 1.00 96.88 132 SER A N 1
ATOM 1039 C CA . SER A 1 132 ? 14.890 -3.577 9.014 1.00 96.88 132 SER A CA 1
ATOM 1040 C C . SER A 1 132 ? 13.952 -2.614 9.735 1.00 96.88 132 SER A C 1
ATOM 1042 O O . SER A 1 132 ? 14.396 -1.626 10.313 1.00 96.88 132 SER A O 1
ATOM 1044 N N . THR A 1 133 ? 12.651 -2.891 9.706 1.00 98.19 133 THR A N 1
ATOM 1045 C CA . THR A 1 133 ? 11.632 -2.037 10.324 1.00 98.19 133 THR A CA 1
ATOM 1046 C C . THR A 1 133 ? 10.914 -2.787 11.435 1.00 98.19 133 THR A C 1
ATOM 1048 O O . THR A 1 133 ? 10.316 -3.833 11.181 1.00 98.19 133 THR A O 1
ATOM 1051 N N . ARG A 1 134 ? 10.919 -2.230 12.650 1.00 98.44 134 ARG A N 1
ATOM 1052 C CA . ARG A 1 134 ? 9.956 -2.569 13.709 1.00 98.44 134 ARG A CA 1
ATOM 1053 C C . ARG A 1 134 ? 8.786 -1.595 13.636 1.00 98.44 134 ARG A C 1
ATOM 1055 O O . ARG A 1 134 ? 9.016 -0.392 13.596 1.00 98.44 134 ARG A O 1
ATOM 1062 N N . GLY A 1 135 ? 7.561 -2.103 13.600 1.00 98.50 135 GLY A N 1
ATOM 1063 C CA . GLY A 1 135 ? 6.352 -1.291 13.666 1.00 98.50 135 GLY A CA 1
ATOM 1064 C C . GLY A 1 135 ? 5.856 -1.168 15.103 1.00 98.50 135 GLY A C 1
ATOM 1065 O O . GLY A 1 135 ? 5.459 -2.163 15.703 1.00 98.50 135 GLY A O 1
ATOM 1066 N N . ASP A 1 136 ? 5.842 0.053 15.621 1.00 98.44 136 ASP A N 1
ATOM 1067 C CA . ASP A 1 136 ? 5.338 0.413 16.940 1.00 98.44 136 ASP A CA 1
ATOM 1068 C C . ASP A 1 136 ? 3.945 1.044 16.790 1.00 98.44 136 ASP A C 1
ATOM 1070 O O . ASP A 1 136 ? 3.780 2.067 16.120 1.00 98.44 136 ASP A O 1
ATOM 1074 N N . ILE A 1 137 ? 2.926 0.419 17.385 1.00 98.75 137 ILE A N 1
ATOM 1075 C CA . ILE A 1 137 ? 1.555 0.951 17.387 1.00 98.75 137 ILE A CA 1
ATOM 1076 C C . ILE A 1 137 ? 1.521 2.247 18.197 1.00 98.75 137 ILE A C 1
ATOM 1078 O O . ILE A 1 137 ? 1.993 2.284 19.335 1.00 98.75 137 ILE A O 1
ATOM 1082 N N . ILE A 1 138 ? 0.921 3.290 17.623 1.00 98.56 138 ILE A N 1
ATOM 1083 C CA . ILE A 1 138 ? 0.699 4.557 18.322 1.00 98.56 138 ILE A CA 1
ATOM 1084 C C . ILE A 1 138 ? -0.291 4.309 19.474 1.00 98.56 138 ILE A C 1
ATOM 1086 O O . ILE A 1 138 ? -1.389 3.809 19.211 1.00 98.56 138 ILE A O 1
ATOM 1090 N N . PRO A 1 139 ? 0.067 4.607 20.741 1.00 97.88 139 PRO A N 1
ATOM 1091 C CA . PRO A 1 139 ? -0.756 4.271 21.904 1.00 97.88 139 PRO A CA 1
ATOM 1092 C C . PRO A 1 139 ? -2.202 4.762 21.820 1.00 97.88 139 PRO A C 1
ATOM 1094 O O . PRO A 1 139 ? -3.115 4.023 22.180 1.00 97.88 139 PRO A O 1
ATOM 1097 N N . GLU A 1 140 ? -2.406 5.966 21.293 1.00 98.00 140 GLU A N 1
ATOM 1098 C CA . GLU A 1 140 ? -3.707 6.618 21.135 1.00 98.00 140 GLU A CA 1
ATOM 1099 C C . GLU A 1 140 ? -4.589 5.936 20.080 1.00 98.00 140 GLU A C 1
ATOM 1101 O O . GLU A 1 140 ? -5.803 6.119 20.074 1.00 98.00 140 GLU A O 1
ATOM 1106 N N . MET A 1 141 ? -3.996 5.123 19.201 1.00 98.12 141 MET A N 1
ATOM 1107 C CA . MET A 1 141 ? -4.691 4.446 18.107 1.00 98.12 141 MET A CA 1
ATOM 1108 C C . MET A 1 141 ? -5.006 2.980 18.401 1.00 98.12 141 MET A C 1
ATOM 1110 O O . MET A 1 141 ? -5.589 2.317 17.549 1.00 98.12 141 MET A O 1
ATOM 1114 N N . LYS A 1 142 ? -4.650 2.453 19.580 1.00 96.44 142 LYS A N 1
ATOM 1115 C CA . LYS A 1 142 ? -4.821 1.027 19.925 1.00 96.44 142 LYS A CA 1
ATOM 1116 C C . LYS A 1 142 ? -6.242 0.496 19.715 1.00 96.44 142 LYS A C 1
ATOM 1118 O O . LYS A 1 142 ? -6.391 -0.641 19.281 1.00 96.44 142 LYS A O 1
ATOM 1123 N N . GLU A 1 143 ? -7.250 1.331 19.959 1.00 97.19 143 GLU A N 1
ATOM 1124 C CA . GLU A 1 143 ? -8.669 0.977 19.805 1.00 97.19 143 GLU A CA 1
ATOM 1125 C C . GLU A 1 143 ? -9.181 1.101 18.359 1.00 97.19 143 GLU A C 1
ATOM 1127 O O . GLU A 1 143 ? -10.339 0.798 18.074 1.00 97.19 143 GLU A O 1
ATOM 1132 N N . HIS A 1 144 ? -8.350 1.556 17.415 1.00 98.69 144 HIS A N 1
ATOM 1133 C CA . HIS A 1 144 ? -8.758 1.661 16.019 1.00 98.69 144 HIS A CA 1
ATOM 1134 C C . HIS A 1 144 ? -9.032 0.257 15.442 1.00 98.69 144 HIS A C 1
ATOM 1136 O O . HIS A 1 144 ? -8.171 -0.618 15.576 1.00 98.69 144 HIS A O 1
ATOM 1142 N N . PRO A 1 145 ? -10.142 0.026 14.708 1.00 98.75 145 PRO A N 1
ATOM 1143 C CA . PRO A 1 145 ? -10.530 -1.307 14.226 1.00 98.75 145 PRO A CA 1
ATOM 1144 C C . PRO A 1 145 ? -9.430 -2.052 13.451 1.00 98.75 145 PRO A C 1
ATOM 1146 O O . PRO A 1 145 ? -9.232 -3.254 13.605 1.00 98.75 145 PRO A O 1
ATOM 1149 N N . ILE A 1 146 ? -8.637 -1.318 12.665 1.00 98.88 146 ILE A N 1
ATOM 1150 C CA . ILE A 1 146 ? -7.489 -1.861 11.915 1.00 98.88 146 ILE A CA 1
ATOM 1151 C C . ILE A 1 146 ? -6.444 -2.535 12.822 1.00 98.88 146 ILE A C 1
ATOM 1153 O O . ILE A 1 146 ? -5.777 -3.478 12.396 1.00 98.88 146 ILE A O 1
ATOM 1157 N N . LEU A 1 147 ? -6.301 -2.084 14.068 1.00 98.81 147 LEU A N 1
ATOM 1158 C CA . LEU A 1 147 ? -5.271 -2.536 15.003 1.00 98.81 147 LEU A CA 1
ATOM 1159 C C . LEU A 1 147 ? -5.735 -3.659 15.944 1.00 98.81 147 LEU A C 1
ATOM 1161 O O . LEU A 1 147 ? -4.910 -4.201 16.679 1.00 98.81 147 LEU A O 1
ATOM 1165 N N . ILE A 1 148 ? -6.999 -4.094 15.868 1.00 98.69 148 ILE A N 1
ATOM 1166 C CA . ILE A 1 148 ? -7.524 -5.200 16.684 1.00 98.69 148 ILE A CA 1
ATOM 1167 C C . ILE A 1 148 ? -6.681 -6.472 16.483 1.00 98.69 148 ILE A C 1
ATOM 1169 O O . ILE A 1 148 ? -6.596 -7.036 15.388 1.00 98.69 148 ILE A O 1
ATOM 1173 N N . GLY A 1 149 ? -6.050 -6.933 17.566 1.00 98.19 149 GLY A N 1
ATOM 1174 C CA . GLY A 1 149 ? -5.204 -8.131 17.590 1.00 98.19 149 GLY A CA 1
ATOM 1175 C C . GLY A 1 149 ? -3.867 -8.006 16.848 1.00 98.19 149 GLY A C 1
ATOM 1176 O O . GLY A 1 149 ? -3.154 -9.002 16.719 1.00 98.19 149 GLY A O 1
ATOM 1177 N N . VAL A 1 150 ? -3.517 -6.828 16.323 1.00 98.62 150 VAL A N 1
ATOM 1178 C CA . VAL A 1 150 ? -2.246 -6.602 15.622 1.00 98.62 150 VAL A CA 1
ATOM 1179 C C . VAL A 1 150 ? -1.118 -6.480 16.643 1.00 98.62 150 VAL A C 1
ATOM 1181 O O . VAL A 1 150 ? -1.178 -5.656 17.550 1.00 98.62 150 VAL A O 1
ATOM 1184 N N . GLN A 1 151 ? -0.079 -7.301 16.496 1.00 96.56 151 GLN A N 1
ATOM 1185 C CA . GLN A 1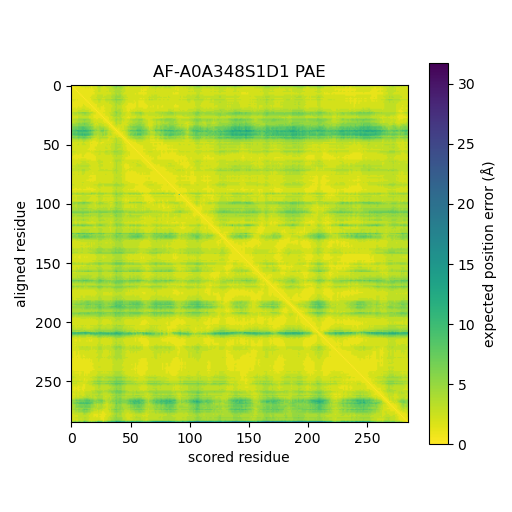 151 ? 1.073 -7.349 17.401 1.00 96.56 151 GLN A CA 1
ATOM 1186 C C . GLN A 1 151 ? 2.360 -7.620 16.614 1.00 96.56 151 GLN A C 1
ATOM 1188 O O . GLN A 1 151 ? 2.306 -8.119 15.489 1.00 96.56 151 GLN A O 1
ATOM 1193 N N . ASP A 1 152 ? 3.508 -7.293 17.210 1.00 95.62 152 ASP A N 1
ATOM 1194 C CA . ASP A 1 152 ? 4.847 -7.664 16.733 1.00 95.62 152 ASP A CA 1
ATOM 1195 C C . ASP A 1 152 ? 5.134 -7.347 15.260 1.00 95.62 152 ASP A C 1
ATOM 1197 O O . ASP A 1 152 ? 5.775 -8.138 14.564 1.00 95.62 152 ASP A O 1
ATOM 1201 N N . ILE A 1 153 ? 4.673 -6.196 14.756 1.00 98.31 153 ILE A N 1
ATOM 1202 C CA . ILE A 1 153 ? 4.926 -5.794 13.369 1.00 98.31 153 ILE A CA 1
ATOM 1203 C C . ILE A 1 153 ? 6.438 -5.691 13.149 1.00 98.31 153 ILE A C 1
ATOM 1205 O O . ILE A 1 153 ? 7.136 -4.891 13.773 1.00 98.31 153 ILE A O 1
ATOM 1209 N N . TRP A 1 154 ? 6.950 -6.481 12.213 1.00 98.25 154 TRP A N 1
ATOM 1210 C CA . TRP A 1 154 ? 8.338 -6.405 11.783 1.00 98.25 154 TRP A CA 1
ATOM 1211 C C . TRP A 1 154 ? 8.476 -6.847 10.330 1.00 98.25 154 TRP A C 1
ATOM 1213 O O . TRP A 1 154 ? 7.767 -7.742 9.873 1.00 98.25 154 TRP A O 1
ATOM 1223 N N . GLY A 1 155 ? 9.414 -6.244 9.608 1.00 96.69 155 GLY A N 1
ATOM 1224 C CA . GLY A 1 155 ? 9.780 -6.670 8.265 1.00 96.69 155 GLY A CA 1
ATOM 1225 C C . GLY A 1 155 ? 11.249 -6.376 7.966 1.00 96.69 155 GLY A C 1
ATOM 1226 O O . GLY A 1 155 ? 11.776 -5.374 8.451 1.00 96.69 155 GLY A O 1
ATOM 1227 N N . PRO A 1 156 ? 11.939 -7.204 7.159 1.00 95.50 156 PRO A N 1
ATOM 1228 C CA . PRO A 1 156 ? 13.352 -6.994 6.812 1.00 95.50 156 PRO A CA 1
ATOM 1229 C C . PRO A 1 156 ? 13.565 -5.853 5.811 1.00 95.50 156 PRO A C 1
ATOM 1231 O O . PRO A 1 156 ? 14.675 -5.626 5.322 1.00 95.50 156 PRO A O 1
ATOM 1234 N N . SER A 1 157 ? 12.481 -5.198 5.432 1.00 93.56 157 SER A N 1
ATOM 1235 C CA . SER A 1 157 ? 12.483 -4.059 4.557 1.00 93.56 157 SER A CA 1
ATOM 1236 C C . SER A 1 157 ? 12.654 -2.769 5.361 1.00 93.56 157 SER A C 1
ATOM 1238 O O . SER A 1 157 ? 12.354 -2.691 6.553 1.00 93.56 157 SER A O 1
ATOM 1240 N N . ASP A 1 158 ? 13.199 -1.763 4.706 1.00 92.62 158 ASP A N 1
ATOM 1241 C CA . ASP A 1 158 ? 13.543 -0.479 5.291 1.00 92.62 158 ASP A CA 1
ATOM 1242 C C . ASP A 1 158 ? 12.358 0.495 5.309 1.00 92.62 158 ASP A C 1
ATOM 1244 O O . ASP A 1 158 ? 11.375 0.322 4.573 1.00 92.62 158 ASP A O 1
ATOM 1248 N N . VAL A 1 159 ? 12.473 1.525 6.151 1.00 97.31 159 VAL A N 1
ATOM 1249 C CA . VAL A 1 159 ? 11.474 2.586 6.311 1.00 97.31 159 VAL A CA 1
ATOM 1250 C C . VAL A 1 159 ? 11.552 3.550 5.131 1.00 97.31 159 VAL A C 1
ATOM 1252 O O . VAL A 1 159 ? 12.635 3.921 4.679 1.00 97.31 159 VAL A O 1
ATOM 1255 N N . TYR A 1 160 ? 10.395 3.981 4.632 1.00 97.19 160 TYR A N 1
ATOM 1256 C CA . TYR A 1 160 ? 10.311 5.018 3.607 1.00 97.19 160 TYR A CA 1
ATOM 1257 C C . TYR A 1 160 ? 10.043 6.375 4.240 1.00 97.19 160 TYR A C 1
ATOM 1259 O O . TYR A 1 160 ? 9.157 6.510 5.080 1.00 97.19 160 TYR A O 1
ATOM 1267 N N . ARG A 1 161 ? 10.758 7.392 3.766 1.00 97.38 161 ARG A N 1
ATOM 1268 C CA . ARG A 1 161 ? 10.385 8.787 3.963 1.00 97.38 161 ARG A CA 1
ATOM 1269 C C . ARG A 1 161 ? 9.402 9.198 2.872 1.00 97.38 161 ARG A C 1
ATOM 1271 O O . ARG A 1 161 ? 9.677 8.993 1.687 1.00 97.38 161 ARG A O 1
ATOM 1278 N N . THR A 1 162 ? 8.271 9.774 3.278 1.00 97.19 162 THR A N 1
ATOM 1279 C CA . THR A 1 162 ? 7.183 10.170 2.364 1.00 97.19 162 THR A CA 1
ATOM 1280 C C . THR A 1 162 ? 6.804 11.649 2.411 1.00 97.19 162 THR A C 1
ATOM 1282 O O . THR A 1 162 ? 5.917 12.089 1.680 1.00 97.19 162 THR A O 1
ATOM 1285 N N . TYR A 1 163 ? 7.494 12.409 3.255 1.00 95.81 163 TYR A N 1
ATOM 1286 C CA . TYR A 1 163 ? 7.349 13.845 3.448 1.00 95.81 163 TYR A CA 1
ATOM 1287 C C . TYR A 1 163 ? 8.716 14.455 3.787 1.00 95.81 163 TYR A C 1
ATOM 1289 O O . TYR A 1 163 ? 9.651 13.743 4.179 1.00 95.81 163 TYR A O 1
ATOM 1297 N N . GLU A 1 164 ? 8.846 15.766 3.601 1.00 94.75 164 GLU A N 1
ATOM 1298 C CA . GLU A 1 164 ? 10.098 16.498 3.811 1.00 94.75 164 GLU A CA 1
ATOM 1299 C C . GLU A 1 164 ? 10.538 16.460 5.279 1.00 94.75 164 GLU A C 1
ATOM 1301 O O . GLU A 1 164 ? 9.722 16.390 6.201 1.00 94.75 164 GLU A O 1
ATOM 1306 N N . GLU A 1 165 ? 11.844 16.483 5.524 1.00 93.38 165 GLU A N 1
ATOM 1307 C CA . GLU A 1 165 ? 12.370 16.515 6.887 1.00 93.38 165 GLU A CA 1
ATOM 1308 C C . GLU A 1 165 ? 11.923 17.788 7.626 1.00 93.38 165 GLU A C 1
ATOM 1310 O O . GLU A 1 165 ? 11.849 18.863 7.041 1.00 93.38 165 GLU A O 1
ATOM 1315 N N . GLY A 1 166 ? 11.557 17.651 8.904 1.00 93.12 166 GLY A N 1
ATOM 1316 C CA . GLY A 1 166 ? 10.955 18.737 9.689 1.00 93.12 166 GLY A CA 1
ATOM 1317 C C . GLY A 1 166 ? 9.446 18.933 9.479 1.00 93.12 166 GLY A C 1
ATOM 1318 O O . GLY A 1 166 ? 8.847 19.742 10.181 1.00 93.12 166 GLY A O 1
ATOM 1319 N N . SER A 1 167 ? 8.818 18.181 8.568 1.00 95.25 167 SER A N 1
ATOM 1320 C CA . SER A 1 167 ? 7.361 18.160 8.380 1.00 95.25 167 SER A CA 1
ATOM 1321 C C . SER A 1 167 ? 6.730 16.858 8.907 1.00 95.25 167 SER A C 1
ATOM 1323 O O . SER A 1 167 ? 7.347 16.116 9.676 1.00 95.25 167 SER A O 1
ATOM 1325 N N . GLY A 1 168 ? 5.488 16.576 8.515 1.00 95.50 168 GLY A N 1
ATOM 1326 C CA . GLY A 1 168 ? 4.750 15.380 8.909 1.00 95.50 168 GLY A CA 1
ATOM 1327 C C . GLY A 1 168 ? 3.866 14.861 7.783 1.00 95.50 168 GLY A C 1
ATOM 1328 O O . GLY A 1 168 ? 3.902 15.364 6.657 1.00 95.50 168 GLY A O 1
ATOM 1329 N N . LEU A 1 169 ? 3.045 13.855 8.096 1.00 97.56 169 LEU A N 1
ATOM 1330 C CA . LEU A 1 169 ? 2.021 13.409 7.159 1.00 97.56 169 LEU A CA 1
ATOM 1331 C C . LEU A 1 169 ? 1.109 14.586 6.758 1.00 97.56 169 LEU A C 1
ATOM 1333 O O . LEU A 1 169 ? 0.835 15.458 7.589 1.00 97.56 169 LEU A O 1
ATOM 1337 N N . PRO A 1 170 ? 0.610 14.613 5.510 1.00 96.31 170 PRO A N 1
ATOM 1338 C CA . PRO A 1 170 ? -0.322 15.640 5.067 1.00 96.31 170 PRO A CA 1
ATOM 1339 C C . PRO A 1 170 ? -1.579 15.704 5.941 1.00 96.31 170 PRO A C 1
ATOM 1341 O O . PRO A 1 170 ? -2.018 14.695 6.498 1.00 96.31 170 PRO A O 1
ATOM 1344 N N . VAL A 1 171 ? -2.213 16.879 5.980 1.00 95.19 171 VAL A N 1
ATOM 1345 C CA . VAL A 1 171 ? -3.505 17.079 6.655 1.00 95.19 171 VAL A CA 1
ATOM 1346 C C . VAL A 1 171 ? -4.519 16.014 6.216 1.00 95.19 171 VAL A C 1
ATOM 1348 O O . VAL A 1 171 ? -4.614 15.669 5.036 1.00 95.19 171 VAL A O 1
ATOM 1351 N N . GLY A 1 172 ? -5.268 15.484 7.186 1.00 96.00 172 GLY A N 1
ATOM 1352 C CA . GLY A 1 172 ? -6.256 14.422 6.982 1.00 96.00 172 GLY A CA 1
ATOM 1353 C C . GLY A 1 172 ? -5.686 13.001 7.010 1.00 96.00 172 GLY A C 1
ATOM 1354 O O . GLY A 1 172 ? -6.464 12.055 6.925 1.00 96.00 172 GLY A O 1
ATOM 1355 N N . CYS A 1 173 ? -4.365 12.834 7.139 1.00 98.38 173 CYS A N 1
ATOM 1356 C CA . CYS A 1 173 ? -3.743 11.536 7.394 1.00 98.38 173 CYS A CA 1
ATOM 1357 C C . CYS A 1 173 ? -3.561 11.309 8.897 1.00 98.38 173 CYS A C 1
ATOM 1359 O O . CYS A 1 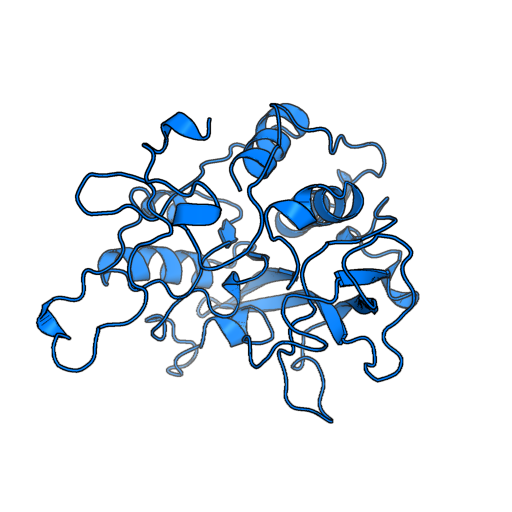173 ? -2.987 12.149 9.589 1.00 98.38 173 CYS A O 1
ATOM 1361 N N . THR A 1 174 ? -3.966 10.138 9.380 1.00 98.62 174 THR A N 1
ATOM 1362 C CA . THR A 1 174 ? -3.798 9.727 10.776 1.00 98.62 174 THR A CA 1
ATOM 1363 C C . THR A 1 174 ? -2.904 8.497 10.839 1.00 98.62 174 THR A C 1
ATOM 1365 O O . THR A 1 174 ? -3.255 7.428 10.335 1.00 98.62 174 THR A O 1
ATOM 1368 N N . ALA A 1 175 ? -1.721 8.654 11.438 1.00 98.75 175 ALA A N 1
ATOM 1369 C CA . ALA A 1 175 ? -0.784 7.555 11.634 1.00 98.75 175 ALA A CA 1
ATOM 1370 C C . ALA A 1 175 ? -1.351 6.515 12.609 1.00 98.75 175 ALA A C 1
ATOM 1372 O O . ALA A 1 175 ? -1.937 6.872 13.623 1.00 98.75 175 ALA A O 1
ATOM 1373 N N . LEU A 1 176 ? -1.137 5.235 12.301 1.00 98.88 176 LEU A N 1
ATOM 1374 C CA . LEU A 1 176 ? -1.482 4.086 13.146 1.00 98.88 176 LEU A CA 1
ATOM 1375 C C . LEU A 1 176 ? -0.230 3.409 13.715 1.00 98.88 176 LEU A C 1
ATOM 1377 O O . LEU A 1 176 ? -0.229 2.948 14.855 1.00 98.88 176 LEU A O 1
ATOM 1381 N N . VAL A 1 177 ? 0.835 3.336 12.910 1.00 98.88 177 VAL A N 1
ATOM 1382 C CA . VAL A 1 177 ? 2.072 2.618 13.243 1.00 98.88 177 VAL A CA 1
ATOM 1383 C C . VAL A 1 177 ? 3.281 3.458 12.849 1.00 98.88 177 VAL A C 1
ATOM 1385 O O . VAL A 1 177 ? 3.395 3.892 11.698 1.00 98.88 177 VAL A O 1
ATOM 1388 N N . MET A 1 178 ? 4.206 3.630 13.790 1.00 98.75 178 MET A N 1
ATOM 1389 C CA . MET A 1 178 ? 5.528 4.213 13.573 1.00 98.75 178 MET A CA 1
ATOM 1390 C C . MET A 1 178 ? 6.534 3.107 13.256 1.00 98.75 178 MET A C 1
ATOM 1392 O O . MET A 1 178 ? 6.599 2.101 13.946 1.00 98.75 178 MET A O 1
ATOM 1396 N N . GLY A 1 179 ? 7.331 3.269 12.210 1.00 98.38 179 GLY A N 1
ATOM 1397 C CA . GLY A 1 179 ? 8.409 2.361 11.849 1.00 98.38 179 GLY A CA 1
ATOM 1398 C C . GLY A 1 179 ? 9.727 2.849 12.420 1.00 98.38 179 GLY A C 1
ATOM 1399 O O . GLY A 1 179 ? 10.258 3.851 11.945 1.00 98.38 179 GLY A O 1
ATOM 1400 N N . GLN A 1 180 ? 10.266 2.131 13.399 1.00 98.25 180 GLN A N 1
ATOM 1401 C CA . GLN A 1 180 ? 11.621 2.318 13.907 1.00 98.25 180 GLN A CA 1
ATOM 1402 C C . GLN A 1 180 ? 12.602 1.516 13.036 1.00 98.25 180 GLN A C 1
ATOM 1404 O O . GLN A 1 180 ? 12.513 0.281 13.011 1.00 98.25 180 GLN A O 1
ATOM 1409 N N . PRO A 1 181 ? 13.570 2.168 12.360 1.00 98.25 181 PRO A N 1
ATOM 1410 C CA . PRO A 1 181 ? 14.675 1.453 11.735 1.00 98.25 181 PRO A CA 1
ATOM 1411 C C . PRO A 1 181 ? 15.490 0.694 12.786 1.00 98.25 181 PRO A C 1
ATOM 1413 O O . PRO A 1 181 ? 15.832 1.250 13.834 1.00 98.25 181 PRO A O 1
ATOM 1416 N N . LEU A 1 182 ? 15.804 -0.568 12.505 1.00 98.00 182 LEU A N 1
ATOM 1417 C CA . LEU A 1 182 ? 16.698 -1.410 13.295 1.00 98.00 182 LEU A CA 1
ATOM 1418 C C . LEU A 1 182 ? 17.991 -1.657 12.522 1.00 98.00 182 LEU A C 1
ATOM 1420 O O . LEU A 1 182 ? 17.945 -1.891 11.313 1.00 98.00 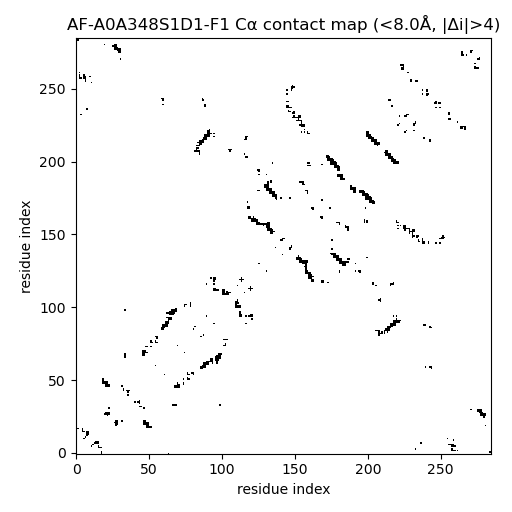182 LEU A O 1
ATOM 1424 N N . VAL A 1 183 ? 19.122 -1.680 13.226 1.00 96.25 183 VAL A N 1
ATOM 1425 C CA . VAL A 1 183 ? 20.413 -2.053 12.642 1.00 96.25 183 VAL A CA 1
ATOM 1426 C C . VAL A 1 183 ? 20.370 -3.525 12.242 1.00 96.25 183 VAL A C 1
ATOM 1428 O O . VAL A 1 183 ? 20.168 -4.414 13.075 1.00 96.25 183 VAL A O 1
ATOM 1431 N N . GLY A 1 184 ? 20.587 -3.788 10.956 1.00 93.69 184 GLY A N 1
ATOM 1432 C CA . GLY A 1 184 ? 20.535 -5.139 10.411 1.00 93.69 184 GLY A CA 1
ATOM 1433 C C . GLY A 1 184 ? 19.111 -5.652 10.164 1.00 93.69 184 GLY A C 1
ATOM 1434 O O . GLY A 1 184 ? 18.099 -5.023 10.475 1.00 93.69 184 GLY A O 1
ATOM 1435 N N . ARG A 1 185 ? 19.027 -6.864 9.607 1.00 92.00 185 ARG A N 1
ATOM 1436 C CA . ARG A 1 185 ? 17.769 -7.506 9.183 1.00 92.00 185 ARG A CA 1
ATOM 1437 C C . ARG A 1 185 ? 17.324 -8.625 10.110 1.00 92.00 185 ARG A C 1
ATOM 1439 O O . ARG A 1 185 ? 17.061 -9.741 9.668 1.00 92.00 185 ARG A O 1
ATOM 1446 N N . LYS A 1 186 ? 17.250 -8.321 11.404 1.00 91.56 186 LYS A N 1
ATOM 1447 C CA . LYS A 1 186 ? 16.846 -9.273 12.441 1.00 91.56 186 LYS A CA 1
ATOM 1448 C C . LYS A 1 186 ? 15.712 -8.697 13.284 1.00 91.56 186 LYS A C 1
ATOM 1450 O O . LYS A 1 186 ? 15.817 -7.581 13.788 1.00 91.56 186 LYS A O 1
ATOM 1455 N N . GLN A 1 187 ? 14.655 -9.482 13.475 1.00 93.06 187 GLN A N 1
ATOM 1456 C CA . GLN A 1 187 ? 13.584 -9.138 14.406 1.00 93.06 187 GLN A CA 1
ATOM 1457 C C . GLN A 1 187 ? 14.138 -9.038 15.833 1.00 93.06 187 GLN A C 1
ATOM 1459 O O . GLN A 1 187 ? 14.935 -9.877 16.254 1.00 93.06 187 GLN A O 1
ATOM 1464 N N . GLY A 1 188 ? 13.751 -7.985 16.556 1.00 91.94 188 GLY A N 1
ATOM 1465 C CA . GLY A 1 188 ? 14.299 -7.685 17.883 1.00 91.94 188 GLY A CA 1
ATOM 1466 C C . GLY A 1 188 ? 15.741 -7.160 17.870 1.00 91.94 188 GLY A C 1
ATOM 1467 O O . GLY A 1 188 ? 16.382 -7.131 18.917 1.00 91.94 188 GLY A O 1
ATOM 1468 N N . GLY A 1 189 ? 16.275 -6.771 16.705 1.00 93.25 189 GLY A N 1
ATOM 1469 C CA . GLY A 1 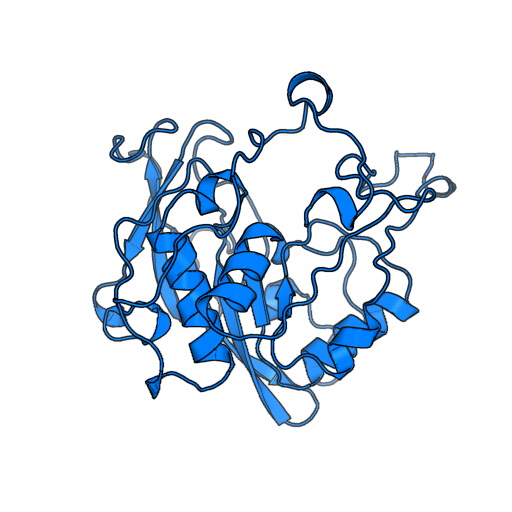189 ? 17.552 -6.061 16.606 1.00 93.25 189 GLY A CA 1
ATOM 1470 C C . GLY A 1 189 ? 17.535 -4.700 17.313 1.00 93.25 189 GLY A C 1
ATOM 1471 O O . GLY A 1 189 ? 16.476 -4.160 17.638 1.00 93.25 189 GLY A O 1
ATOM 1472 N N . ALA A 1 190 ? 18.722 -4.136 17.543 1.00 96.94 190 ALA A N 1
ATOM 1473 C CA . ALA A 1 190 ? 18.860 -2.814 18.145 1.00 96.94 190 ALA A CA 1
ATOM 1474 C C . ALA A 1 190 ? 18.295 -1.727 17.218 1.00 96.94 190 ALA A C 1
ATOM 1476 O O . ALA A 1 190 ? 18.449 -1.804 15.997 1.00 96.94 190 ALA A O 1
ATOM 1477 N N . ALA A 1 191 ? 17.669 -0.702 17.797 1.00 97.69 191 ALA A N 1
ATOM 1478 C CA . ALA A 1 191 ? 17.258 0.479 17.045 1.00 97.69 191 ALA A CA 1
ATOM 1479 C C . ALA A 1 191 ? 18.477 1.149 16.395 1.00 97.69 191 ALA A C 1
ATOM 1481 O O . ALA A 1 191 ? 19.556 1.188 16.987 1.00 97.69 191 ALA A O 1
ATOM 1482 N N . ASN A 1 192 ? 18.301 1.684 15.187 1.00 96.56 192 ASN A N 1
ATOM 1483 C CA . ASN A 1 192 ? 19.296 2.555 14.578 1.00 96.56 192 ASN A CA 1
ATOM 1484 C C . ASN A 1 192 ? 19.324 3.886 15.360 1.00 96.56 192 ASN A C 1
ATOM 1486 O O . ASN A 1 192 ? 18.326 4.612 15.331 1.00 96.56 192 ASN A O 1
ATOM 1490 N N . PRO A 1 193 ? 20.429 4.217 16.057 1.00 95.00 193 PRO A N 1
ATOM 1491 C CA . PRO A 1 193 ? 20.485 5.384 16.938 1.00 95.00 193 PRO A CA 1
ATOM 1492 C C . PRO A 1 193 ? 20.447 6.715 16.175 1.00 95.00 193 PRO A C 1
ATOM 1494 O O . PRO A 1 193 ? 20.151 7.748 16.765 1.00 95.00 193 PRO A O 1
ATOM 1497 N N . GLU A 1 194 ? 20.717 6.705 14.868 1.00 95.00 194 GLU A N 1
ATOM 1498 C CA . GLU A 1 194 ? 20.753 7.905 14.026 1.00 95.00 194 GLU A CA 1
ATOM 1499 C C . GLU A 1 194 ? 19.398 8.234 13.388 1.00 95.00 194 GLU A C 1
ATOM 1501 O O . GLU A 1 194 ? 19.273 9.217 12.653 1.00 95.00 194 GLU A O 1
ATOM 1506 N N . LYS A 1 195 ? 18.385 7.380 13.584 1.00 95.88 195 LYS A N 1
ATOM 1507 C CA . LYS A 1 195 ? 17.119 7.464 12.854 1.00 95.88 195 LYS A CA 1
ATOM 1508 C C . LYS A 1 195 ? 15.930 7.398 13.800 1.00 95.88 195 LYS A C 1
ATOM 1510 O O . LYS A 1 195 ? 15.614 6.351 14.361 1.00 95.88 195 LYS A O 1
ATOM 1515 N N . ALA A 1 196 ? 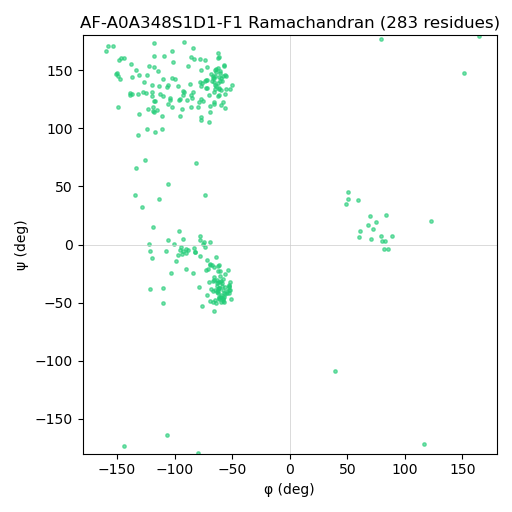15.216 8.518 13.891 1.00 96.12 196 ALA A N 1
ATOM 1516 C CA . ALA A 1 196 ? 13.911 8.570 14.538 1.00 96.12 196 ALA A CA 1
ATOM 1517 C C . ALA A 1 196 ? 12.877 7.708 13.779 1.00 96.12 196 ALA A C 1
ATOM 1519 O O . ALA A 1 196 ? 12.988 7.581 12.553 1.00 96.12 196 ALA A O 1
ATOM 1520 N N . PRO A 1 197 ? 11.858 7.153 14.458 1.00 98.00 197 PRO A N 1
ATOM 1521 C CA . PRO A 1 197 ? 10.735 6.501 13.793 1.00 98.00 197 PRO A CA 1
ATOM 1522 C C . PRO A 1 197 ? 9.993 7.434 12.828 1.00 98.00 197 PRO A C 1
ATOM 1524 O O . PRO A 1 197 ? 9.816 8.616 13.118 1.00 98.00 197 PRO A O 1
ATOM 1527 N N . LEU A 1 198 ? 9.488 6.891 11.717 1.00 98.50 198 LEU A N 1
ATOM 1528 C CA . LEU A 1 198 ? 8.569 7.588 10.801 1.00 98.50 198 LEU A CA 1
ATOM 1529 C C . LEU A 1 198 ? 7.263 6.799 10.657 1.00 98.50 198 LEU A C 1
ATOM 1531 O O . LEU A 1 198 ? 7.302 5.579 10.789 1.00 98.50 198 LEU A O 1
ATOM 1535 N N . PRO A 1 199 ? 6.116 7.420 10.340 1.00 98.44 199 PRO A N 1
ATOM 1536 C CA . PRO A 1 199 ? 4.886 6.686 10.064 1.00 98.44 199 PRO A CA 1
ATOM 1537 C C . PRO A 1 199 ? 5.074 5.671 8.928 1.00 98.44 199 PRO A C 1
ATOM 1539 O O . PRO A 1 199 ? 5.562 6.007 7.849 1.00 98.44 199 PRO A O 1
ATOM 1542 N N . VAL A 1 200 ? 4.666 4.424 9.166 1.00 98.62 200 VAL A N 1
ATOM 1543 C CA . VAL A 1 200 ? 4.701 3.338 8.166 1.00 98.62 200 VAL A CA 1
ATOM 1544 C C . VAL A 1 200 ? 3.331 2.748 7.866 1.00 98.62 200 VAL A C 1
ATOM 1546 O O . VAL A 1 200 ? 3.193 2.014 6.887 1.00 98.62 200 VAL A O 1
ATOM 1549 N N . VAL A 1 201 ? 2.322 3.080 8.675 1.00 98.81 201 VAL A N 1
ATOM 1550 C CA . VAL A 1 201 ? 0.908 2.816 8.396 1.00 98.81 201 VAL A CA 1
ATOM 1551 C C . VAL A 1 201 ? 0.089 4.027 8.818 1.00 98.81 201 VAL A C 1
ATOM 1553 O O . VAL A 1 201 ? 0.227 4.495 9.949 1.00 98.81 201 VAL A O 1
ATOM 1556 N N . TRP A 1 202 ? -0.777 4.510 7.936 1.00 98.88 202 TRP A N 1
ATOM 1557 C CA . TRP A 1 202 ? -1.748 5.562 8.229 1.00 98.88 202 TRP A CA 1
ATOM 1558 C C . TRP A 1 202 ? -3.007 5.371 7.393 1.00 98.88 202 TRP A C 1
ATOM 1560 O O . TRP A 1 202 ? -2.975 4.723 6.344 1.00 98.88 202 TRP A O 1
ATOM 1570 N N . PHE A 1 203 ? -4.106 5.961 7.848 1.00 98.81 203 PHE A N 1
ATOM 1571 C CA . PHE A 1 203 ? -5.335 6.045 7.069 1.00 98.81 203 PHE A CA 1
ATOM 1572 C C . PHE A 1 203 ? -5.709 7.500 6.791 1.00 98.81 203 PHE A C 1
ATOM 1574 O O . PHE A 1 203 ? -5.220 8.423 7.448 1.00 98.81 203 PHE A O 1
ATOM 1581 N N . LYS A 1 204 ? -6.574 7.696 5.801 1.00 98.44 204 LYS A N 1
ATOM 1582 C CA . LYS A 1 204 ? -7.251 8.960 5.521 1.00 98.44 204 LYS A CA 1
ATOM 1583 C C . LYS A 1 204 ? -8.573 8.711 4.808 1.00 98.44 204 LYS A C 1
ATOM 1585 O O . LYS A 1 204 ? -8.845 7.610 4.331 1.00 98.44 204 LYS A O 1
ATOM 1590 N N . HIS A 1 205 ? -9.346 9.777 4.686 1.00 98.12 205 HIS A N 1
ATOM 1591 C CA . HIS A 1 205 ? -10.525 9.830 3.837 1.00 98.12 205 HIS A CA 1
ATOM 1592 C C . HIS A 1 205 ? -10.212 10.659 2.585 1.00 98.12 205 HIS A C 1
ATOM 1594 O O . HIS A 1 205 ? -9.535 11.689 2.669 1.00 98.12 205 HIS A O 1
ATOM 1600 N N . TRP A 1 206 ? -10.651 10.190 1.419 1.00 97.12 206 TRP A N 1
ATOM 1601 C CA . TRP A 1 206 ? -10.419 10.844 0.132 1.00 97.12 206 TRP A CA 1
ATOM 1602 C C . TRP A 1 206 ? -11.742 11.230 -0.517 1.00 97.12 206 TRP A C 1
ATOM 1604 O O . TRP A 1 206 ? -12.554 10.362 -0.815 1.00 97.12 206 TRP A O 1
ATOM 1614 N N . ASN A 1 207 ? -11.950 12.525 -0.744 1.00 96.25 207 ASN A N 1
ATOM 1615 C CA . ASN A 1 207 ? -13.153 13.018 -1.409 1.00 96.25 207 ASN A CA 1
ATOM 1616 C C . ASN A 1 207 ? -12.975 12.937 -2.925 1.00 96.25 207 ASN A C 1
ATOM 1618 O O . ASN A 1 207 ? -11.952 13.383 -3.442 1.00 96.25 207 ASN A O 1
ATOM 1622 N N . THR A 1 208 ? -13.967 12.382 -3.611 1.00 95.62 208 THR A N 1
ATOM 1623 C CA . THR A 1 208 ? -13.986 12.197 -5.068 1.00 95.62 208 THR A CA 1
ATOM 1624 C C . THR A 1 208 ? -14.648 13.378 -5.775 1.00 95.62 208 THR A C 1
ATOM 1626 O O . THR A 1 208 ? -15.194 14.275 -5.124 1.00 95.62 208 THR A O 1
ATOM 1629 N N . THR A 1 209 ? -14.634 13.399 -7.113 1.00 93.75 209 THR A N 1
ATOM 1630 C CA . THR A 1 209 ? -15.341 14.446 -7.874 1.00 93.75 209 THR A CA 1
ATOM 1631 C C . THR A 1 209 ? -16.853 14.405 -7.641 1.00 93.75 209 THR A C 1
ATOM 1633 O O . THR A 1 209 ? -17.498 15.451 -7.577 1.00 93.75 209 THR A O 1
ATOM 1636 N N . GLY A 1 210 ? -17.411 13.208 -7.437 1.00 89.38 210 GLY A N 1
ATOM 1637 C CA . GLY A 1 210 ? -18.832 12.980 -7.191 1.00 89.38 210 GLY A CA 1
ATOM 1638 C C . GLY A 1 210 ? -19.298 13.288 -5.767 1.00 89.38 210 GLY A C 1
ATOM 1639 O O . GLY A 1 210 ? -20.469 13.073 -5.472 1.00 89.38 210 GLY A O 1
ATOM 1640 N N . SER A 1 211 ? -18.433 13.807 -4.885 1.00 88.75 211 SER A N 1
ATOM 1641 C CA . SER A 1 211 ? -18.704 14.000 -3.446 1.00 88.75 211 SER A CA 1
ATOM 1642 C C . SER A 1 211 ? -18.838 12.703 -2.632 1.00 88.75 211 SER A C 1
ATOM 1644 O O . SER A 1 211 ? -19.344 12.738 -1.512 1.00 88.75 211 SER A O 1
ATOM 1646 N N . GLN A 1 212 ? -18.382 11.560 -3.156 1.00 95.62 212 GLN A N 1
ATOM 1647 C CA . GLN A 1 212 ? -18.194 10.353 -2.346 1.00 95.62 212 GLN A CA 1
ATOM 1648 C C . GLN A 1 212 ? -16.895 10.475 -1.541 1.00 95.62 212 GLN A C 1
ATOM 1650 O O . GLN A 1 212 ? -15.986 11.227 -1.903 1.00 95.62 212 GLN A O 1
ATOM 1655 N N . THR A 1 213 ? -16.783 9.697 -0.467 1.00 96.44 213 THR A N 1
ATOM 1656 C CA . THR A 1 213 ? -15.585 9.652 0.370 1.00 96.44 213 THR A CA 1
ATOM 1657 C C . THR A 1 213 ? -15.058 8.224 0.432 1.00 96.44 213 THR A C 1
ATOM 1659 O O . THR A 1 213 ? -15.717 7.345 0.975 1.00 96.44 213 THR A O 1
ATOM 1662 N N . ALA A 1 214 ? -13.852 8.000 -0.088 1.00 98.00 214 ALA A N 1
ATOM 1663 C CA . ALA A 1 214 ? -13.162 6.720 -0.004 1.00 98.00 214 ALA A CA 1
ATOM 1664 C C . ALA A 1 214 ? -12.354 6.593 1.288 1.00 98.00 214 ALA A C 1
ATOM 1666 O O . ALA A 1 214 ? -11.633 7.512 1.688 1.00 98.00 214 ALA A O 1
ATOM 1667 N N . ARG A 1 215 ? -12.412 5.407 1.896 1.00 98.75 215 ARG A N 1
ATOM 1668 C CA . ARG A 1 215 ? -11.515 4.979 2.973 1.00 98.75 215 ARG A CA 1
ATOM 1669 C C . ARG A 1 215 ? -10.180 4.529 2.384 1.00 98.75 215 ARG A C 1
ATOM 1671 O O . ARG A 1 215 ? -10.129 3.577 1.605 1.00 98.75 215 ARG A O 1
ATOM 1678 N N . VAL A 1 216 ? -9.095 5.209 2.745 1.00 98.88 216 VAL A N 1
ATOM 1679 C CA . VAL A 1 216 ? -7.755 4.930 2.215 1.00 98.88 216 VAL A CA 1
ATOM 1680 C C . VAL A 1 216 ? -6.826 4.507 3.342 1.00 98.88 216 VAL A C 1
ATOM 1682 O O . VAL A 1 216 ? -6.620 5.262 4.288 1.00 98.88 216 VAL A O 1
ATOM 1685 N N . LEU A 1 217 ? -6.218 3.328 3.215 1.00 98.88 217 LEU A N 1
ATOM 1686 C CA . LEU A 1 217 ? -5.079 2.908 4.029 1.00 98.88 217 LEU A CA 1
ATOM 1687 C C . LEU A 1 217 ? -3.812 2.945 3.175 1.00 98.88 217 LEU A C 1
ATOM 1689 O O . LEU A 1 217 ? -3.788 2.407 2.070 1.00 98.88 217 LEU A O 1
ATOM 1693 N N . GLN A 1 218 ? -2.727 3.475 3.726 1.00 98.75 218 GLN A N 1
ATOM 1694 C CA . GLN A 1 218 ? -1.395 3.304 3.164 1.00 98.75 218 GLN A CA 1
ATOM 1695 C C . GLN A 1 218 ? -0.489 2.609 4.179 1.00 98.75 218 GLN A C 1
ATOM 1697 O O . GLN A 1 218 ? -0.390 3.024 5.333 1.00 98.75 218 GLN A O 1
ATOM 1702 N N . SER A 1 219 ? 0.220 1.573 3.727 1.00 98.62 219 SER A N 1
ATOM 1703 C CA . SER A 1 219 ? 1.375 1.015 4.424 1.00 98.62 219 SER A CA 1
ATOM 1704 C C . SER A 1 219 ? 2.612 1.123 3.545 1.00 98.62 219 SER A C 1
ATOM 1706 O O . SER A 1 219 ? 2.612 0.666 2.405 1.00 98.62 219 SER A O 1
ATOM 1708 N N . THR A 1 220 ? 3.700 1.697 4.059 1.00 98.12 220 THR A N 1
ATOM 1709 C CA . THR A 1 220 ? 5.000 1.657 3.367 1.00 98.12 220 THR A CA 1
ATOM 1710 C C . THR A 1 220 ? 5.696 0.307 3.541 1.00 98.12 220 THR A C 1
ATOM 1712 O O . THR A 1 220 ? 6.656 0.017 2.830 1.00 98.12 220 THR A O 1
ATOM 1715 N N . MET A 1 221 ? 5.187 -0.567 4.413 1.00 97.50 221 MET A N 1
ATOM 1716 C CA . MET A 1 221 ? 5.553 -1.983 4.497 1.00 97.50 221 MET A CA 1
ATOM 1717 C C . MET A 1 221 ? 4.742 -2.818 3.492 1.00 97.50 221 MET A C 1
ATOM 1719 O O . MET A 1 221 ? 3.794 -2.334 2.876 1.00 97.50 221 MET A O 1
ATOM 1723 N N . GLY A 1 222 ? 5.129 -4.080 3.293 1.00 95.44 222 GLY A N 1
ATOM 1724 C CA . GLY A 1 222 ? 4.389 -5.014 2.431 1.00 95.44 222 GLY A CA 1
ATOM 1725 C C . GLY A 1 222 ? 5.212 -5.615 1.295 1.00 95.44 222 GLY A C 1
ATOM 1726 O O . GLY A 1 222 ? 4.652 -6.098 0.311 1.00 95.44 222 GLY A O 1
ATOM 1727 N N . SER A 1 223 ? 6.544 -5.607 1.407 1.00 94.06 223 SER A N 1
ATOM 1728 C CA . SER A 1 223 ? 7.381 -6.463 0.566 1.00 94.06 223 SER A CA 1
ATOM 1729 C C . SER A 1 223 ? 7.045 -7.935 0.820 1.00 94.06 223 SER A C 1
ATOM 1731 O O . SER A 1 223 ? 6.490 -8.287 1.864 1.00 94.06 223 SER A O 1
ATOM 1733 N N . GLY A 1 224 ? 7.417 -8.819 -0.110 1.00 94.56 224 GLY A N 1
ATOM 1734 C CA . GLY A 1 224 ? 7.144 -10.249 0.038 1.00 94.56 224 GLY A CA 1
ATOM 1735 C C . GLY A 1 224 ? 7.602 -10.796 1.398 1.00 94.56 224 GLY A C 1
ATOM 1736 O O . GLY A 1 224 ? 6.829 -11.449 2.096 1.00 94.56 224 GLY A O 1
ATOM 1737 N N . LYS A 1 225 ? 8.820 -10.460 1.829 1.00 95.25 225 LYS A N 1
ATOM 1738 C CA . LYS A 1 225 ? 9.351 -10.900 3.125 1.00 95.25 225 LYS A CA 1
ATOM 1739 C C . LYS A 1 225 ? 8.672 -10.241 4.332 1.00 95.25 225 LYS A C 1
ATOM 1741 O O . LYS A 1 225 ? 8.525 -10.912 5.345 1.00 95.25 225 LYS A O 1
ATOM 1746 N N . ASP A 1 226 ? 8.209 -8.990 4.243 1.00 96.75 226 ASP A N 1
ATOM 1747 C CA . ASP A 1 226 ? 7.453 -8.374 5.354 1.00 96.75 226 ASP A CA 1
ATOM 1748 C C . ASP A 1 226 ? 6.165 -9.145 5.633 1.00 96.75 226 ASP A C 1
ATOM 1750 O O . ASP A 1 226 ? 5.782 -9.344 6.780 1.00 96.75 226 ASP A O 1
ATOM 1754 N N . LEU A 1 227 ? 5.517 -9.643 4.577 1.00 97.19 227 LEU A N 1
ATOM 1755 C CA . LEU A 1 227 ? 4.308 -10.451 4.695 1.00 97.19 227 LEU A CA 1
ATOM 1756 C C . LEU A 1 227 ? 4.565 -11.832 5.313 1.00 97.19 227 LEU A C 1
ATOM 1758 O O . LEU A 1 227 ? 3.616 -12.604 5.438 1.00 97.19 227 LEU A O 1
ATOM 1762 N N . GLN A 1 228 ? 5.802 -12.153 5.721 1.00 97.06 228 GLN A N 1
ATOM 1763 C CA . GLN A 1 228 ? 6.066 -13.288 6.605 1.00 97.06 228 GLN A CA 1
ATOM 1764 C C . GLN A 1 228 ? 5.619 -13.037 8.050 1.00 97.06 228 GLN A C 1
ATOM 1766 O O . GLN A 1 228 ? 5.313 -13.988 8.772 1.00 97.06 228 GLN A O 1
ATOM 1771 N N . ASN A 1 229 ? 5.479 -11.771 8.441 1.00 97.88 229 ASN A N 1
ATOM 1772 C CA . ASN A 1 229 ? 5.009 -11.368 9.754 1.00 97.88 229 ASN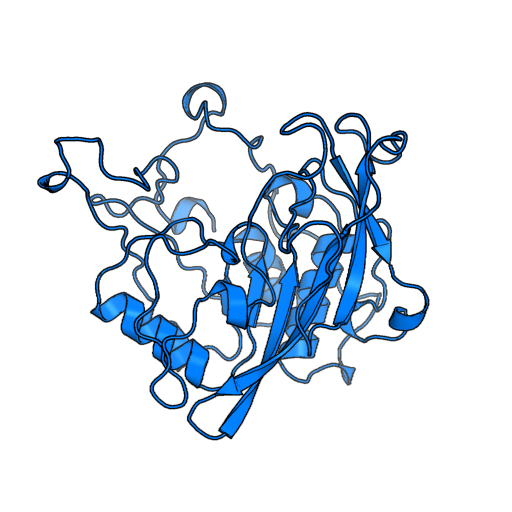 A CA 1
ATOM 1773 C C . ASN A 1 229 ? 3.471 -11.471 9.873 1.00 97.88 229 ASN A C 1
ATOM 1775 O O . ASN A 1 229 ? 2.753 -10.841 9.090 1.00 97.88 229 ASN A O 1
ATOM 1779 N N . PRO A 1 230 ? 2.935 -12.245 10.838 1.00 98.12 230 PRO A N 1
ATOM 1780 C CA . PRO A 1 230 ? 1.491 -12.401 11.014 1.00 98.12 230 PRO A CA 1
ATOM 1781 C C . PRO A 1 230 ? 0.791 -11.109 11.453 1.00 98.12 230 PRO A C 1
ATOM 1783 O O . PRO A 1 230 ? -0.348 -10.890 11.046 1.00 98.12 230 PRO A O 1
ATOM 1786 N N . GLY A 1 231 ? 1.463 -10.236 12.211 1.00 98.19 231 GLY A N 1
ATOM 1787 C CA . GLY A 1 231 ? 0.933 -8.932 12.615 1.00 98.19 231 GLY A CA 1
ATOM 1788 C C . GLY A 1 231 ? 0.644 -8.026 11.422 1.00 98.19 231 GLY A C 1
ATOM 1789 O O . GLY A 1 231 ? -0.456 -7.491 11.302 1.00 98.19 231 GLY A O 1
ATOM 1790 N N . LEU A 1 232 ? 1.585 -7.929 10.477 1.00 98.38 232 LEU A N 1
ATOM 1791 C CA . LEU A 1 232 ? 1.383 -7.162 9.248 1.00 98.38 232 LEU A CA 1
ATOM 1792 C C . LEU A 1 232 ? 0.273 -7.761 8.373 1.00 98.38 232 LEU A C 1
ATOM 1794 O O . LEU A 1 232 ? -0.532 -7.018 7.814 1.00 98.38 232 LEU A O 1
ATOM 1798 N N . ARG A 1 233 ? 0.186 -9.096 8.272 1.00 98.56 233 ARG A N 1
ATOM 1799 C CA . ARG A 1 233 ? -0.931 -9.741 7.559 1.00 98.56 233 ARG A CA 1
ATOM 1800 C C . ARG A 1 233 ? -2.272 -9.411 8.212 1.00 98.56 233 ARG A C 1
ATOM 1802 O O . ARG A 1 233 ? -3.198 -9.040 7.494 1.00 98.56 233 ARG A O 1
ATOM 1809 N N . ARG A 1 234 ? -2.362 -9.487 9.547 1.00 98.81 234 ARG A N 1
ATOM 1810 C CA . ARG A 1 234 ? -3.570 -9.123 10.303 1.00 98.81 234 ARG A CA 1
ATOM 1811 C C . ARG A 1 234 ? -3.982 -7.682 10.038 1.00 98.81 234 ARG A C 1
ATOM 1813 O O . ARG A 1 234 ? -5.144 -7.441 9.747 1.00 98.81 234 ARG A O 1
ATOM 1820 N N . LEU A 1 235 ? -3.031 -6.751 10.062 1.00 98.81 235 LEU A N 1
ATOM 1821 C CA . LEU A 1 235 ? -3.283 -5.339 9.782 1.00 98.81 235 LEU A CA 1
ATOM 1822 C C . LEU A 1 235 ? -3.922 -5.138 8.400 1.00 98.81 235 LEU A C 1
ATOM 1824 O O . LEU A 1 235 ? -4.904 -4.412 8.280 1.00 98.81 235 LEU A O 1
ATOM 1828 N N . ILE A 1 236 ? -3.409 -5.806 7.362 1.00 98.81 236 ILE A N 1
ATOM 1829 C CA . ILE A 1 236 ? -3.953 -5.707 5.994 1.00 98.81 236 ILE A CA 1
ATOM 1830 C C . ILE A 1 236 ? -5.360 -6.319 5.907 1.00 98.81 236 ILE A C 1
ATOM 1832 O O . ILE A 1 236 ? -6.239 -5.769 5.243 1.00 98.81 236 ILE A O 1
ATOM 1836 N N . ILE A 1 237 ? -5.590 -7.441 6.590 1.00 98.88 237 ILE A N 1
ATOM 1837 C CA . ILE A 1 237 ? -6.905 -8.091 6.668 1.00 98.88 237 ILE A CA 1
ATOM 1838 C C . ILE A 1 237 ? -7.904 -7.173 7.375 1.00 98.88 237 ILE A C 1
ATOM 1840 O O . ILE A 1 237 ? -8.959 -6.887 6.818 1.00 98.88 237 ILE A O 1
ATOM 1844 N N . ASN A 1 238 ? -7.563 -6.642 8.549 1.00 98.88 238 ASN A N 1
ATOM 1845 C CA . ASN A 1 238 ? -8.425 -5.722 9.287 1.00 98.88 238 ASN A CA 1
ATOM 1846 C C . ASN A 1 238 ? -8.703 -4.446 8.485 1.00 98.88 238 ASN A C 1
ATOM 1848 O O . ASN A 1 238 ? -9.826 -3.958 8.489 1.00 98.88 238 ASN A O 1
ATOM 1852 N N . ALA A 1 239 ? -7.717 -3.930 7.747 1.00 98.88 239 ALA A N 1
ATOM 1853 C CA . ALA A 1 239 ? -7.919 -2.802 6.843 1.00 98.88 239 ALA A CA 1
ATOM 1854 C C . ALA A 1 239 ? -8.847 -3.124 5.668 1.00 98.88 239 ALA A C 1
ATOM 1856 O O . ALA A 1 239 ? -9.526 -2.229 5.176 1.00 98.88 239 ALA A O 1
ATOM 1857 N N . THR A 1 240 ? -8.910 -4.389 5.241 1.00 98.88 240 THR A N 1
ATOM 1858 C CA . THR A 1 240 ? -9.884 -4.842 4.239 1.00 98.88 240 THR A CA 1
ATOM 1859 C C . THR A 1 240 ? -11.301 -4.768 4.810 1.00 98.88 240 THR A C 1
ATOM 1861 O O . THR A 1 240 ? -12.162 -4.147 4.197 1.00 98.88 240 THR A O 1
ATOM 1864 N N . TYR A 1 241 ? -11.528 -5.310 6.013 1.00 98.88 241 TYR A N 1
ATOM 1865 C CA . TYR A 1 241 ? -12.821 -5.199 6.705 1.00 98.88 241 TYR A CA 1
ATOM 1866 C C . TYR A 1 241 ? -13.202 -3.744 6.997 1.00 98.88 241 TYR A C 1
ATOM 1868 O O . TYR A 1 241 ? -14.321 -3.340 6.713 1.00 98.88 241 TYR A O 1
ATOM 1876 N N . TRP A 1 242 ? -12.268 -2.942 7.515 1.00 98.88 242 TRP A N 1
ATOM 1877 C CA . TRP A 1 242 ? -12.498 -1.523 7.784 1.00 98.88 242 TRP A CA 1
ATOM 1878 C C . TRP A 1 242 ? -12.797 -0.739 6.507 1.00 98.88 242 TRP A C 1
ATOM 1880 O O . TRP A 1 242 ? -13.666 0.124 6.513 1.00 98.88 242 TRP A O 1
ATOM 1890 N N . GLY A 1 243 ? -12.106 -1.030 5.403 1.00 98.75 243 GLY A N 1
ATOM 1891 C CA . GLY A 1 243 ? -12.419 -0.423 4.115 1.00 98.75 243 GLY A CA 1
ATOM 1892 C C . GLY A 1 243 ? -13.865 -0.708 3.719 1.00 98.75 243 GLY A C 1
ATOM 1893 O O . GLY A 1 243 ? -14.601 0.215 3.403 1.00 98.75 243 GLY A O 1
ATOM 1894 N N . LEU A 1 244 ? -14.284 -1.967 3.819 1.00 98.69 244 LEU A N 1
ATOM 1895 C CA . LEU A 1 244 ? -15.622 -2.432 3.449 1.00 98.69 244 LEU A CA 1
ATOM 1896 C C . LEU A 1 244 ? -16.722 -2.113 4.479 1.00 98.69 244 LEU A C 1
ATOM 1898 O O . LEU A 1 244 ? -17.839 -2.592 4.318 1.00 98.69 244 LEU A O 1
ATOM 1902 N N . GLU A 1 245 ? -16.422 -1.329 5.519 1.00 98.50 245 GLU A N 1
ATOM 1903 C CA . GLU A 1 245 ? -17.370 -0.969 6.589 1.00 98.50 245 GLU A CA 1
ATOM 1904 C C . GLU A 1 245 ? -17.934 -2.188 7.346 1.00 98.50 245 GLU A C 1
ATOM 1906 O O . GLU A 1 245 ? -19.110 -2.261 7.696 1.00 98.50 245 GLU A O 1
ATOM 1911 N N . MET A 1 246 ? -17.073 -3.184 7.567 1.00 98.62 246 MET A N 1
ATOM 1912 C CA . MET A 1 246 ? -17.374 -4.445 8.252 1.00 98.62 246 MET A CA 1
ATOM 1913 C C . MET A 1 246 ? -16.615 -4.551 9.587 1.00 98.62 246 MET A C 1
ATOM 1915 O O . MET A 1 246 ? -16.054 -5.602 9.917 1.00 98.62 246 MET A O 1
ATOM 1919 N N . GLU A 1 247 ? -16.491 -3.452 10.335 1.00 98.56 247 GLU A N 1
ATOM 1920 C CA . GLU A 1 247 ? -15.711 -3.409 11.580 1.00 98.56 247 GLU A CA 1
ATOM 1921 C C . GLU A 1 247 ? -16.250 -4.338 12.668 1.00 98.56 247 GLU A C 1
ATOM 1923 O O . GLU A 1 247 ? -15.466 -4.901 13.431 1.00 98.56 247 GLU A O 1
ATOM 1928 N N . ASP A 1 248 ? -17.566 -4.551 12.703 1.00 98.25 248 ASP A N 1
ATOM 1929 C CA . ASP A 1 248 ? -18.254 -5.490 13.596 1.00 98.25 248 ASP A CA 1
ATOM 1930 C C . ASP A 1 248 ? -17.800 -6.944 13.397 1.00 98.25 248 ASP A C 1
ATOM 1932 O O . ASP A 1 248 ? -17.894 -7.778 14.298 1.00 98.25 248 ASP A O 1
ATOM 1936 N N . GLN A 1 249 ? -17.264 -7.246 12.216 1.00 98.06 249 GLN A N 1
ATOM 1937 C CA . GLN A 1 249 ? -16.740 -8.553 11.867 1.00 98.06 249 GLN A CA 1
ATOM 1938 C C . GLN A 1 249 ? -15.242 -8.689 12.136 1.00 98.06 249 GLN A C 1
ATOM 1940 O O . GLN A 1 249 ? -14.724 -9.798 11.982 1.00 98.06 249 GLN A O 1
ATOM 1945 N N . ILE A 1 250 ? -14.524 -7.636 12.532 1.00 98.44 250 ILE A N 1
ATOM 1946 C CA . ILE A 1 250 ? -13.096 -7.730 12.859 1.00 98.44 250 ILE A CA 1
ATOM 1947 C C . ILE A 1 250 ? -12.915 -8.473 14.189 1.00 98.44 250 ILE A C 1
ATOM 1949 O O . ILE A 1 250 ? -13.590 -8.208 15.177 1.00 98.44 250 ILE A O 1
ATOM 1953 N N . SER A 1 251 ? -11.972 -9.417 14.230 1.00 97.62 251 SER A N 1
ATOM 1954 C CA . SER A 1 251 ? -11.627 -10.147 15.452 1.00 97.62 251 SER A CA 1
ATOM 1955 C C . SER A 1 251 ? -10.145 -10.515 15.483 1.00 97.62 251 SER A C 1
ATOM 1957 O O . SER A 1 251 ? -9.558 -10.902 14.465 1.00 97.62 251 SER A O 1
ATOM 1959 N N . ALA A 1 252 ? -9.555 -10.441 16.679 1.00 97.69 252 ALA A N 1
ATOM 1960 C CA . ALA A 1 252 ? -8.183 -10.863 16.954 1.00 97.69 252 ALA A CA 1
ATOM 1961 C C . ALA A 1 252 ? -7.952 -12.365 16.696 1.00 97.69 252 ALA A C 1
ATOM 1963 O O . ALA A 1 252 ? -6.817 -12.780 16.477 1.00 97.69 252 ALA A O 1
ATOM 1964 N N . GLU A 1 253 ? -9.020 -13.163 16.624 1.00 96.75 253 GLU A N 1
ATOM 1965 C CA . GLU A 1 253 ? -8.951 -14.609 16.393 1.00 96.75 253 GLU A CA 1
ATOM 1966 C C . GLU A 1 253 ? -9.074 -14.996 14.916 1.00 96.75 253 GLU A C 1
ATOM 1968 O O . GLU A 1 253 ? -8.854 -16.153 14.554 1.00 96.75 253 GLU A O 1
ATOM 1973 N N . ARG A 1 254 ? -9.394 -14.050 14.016 1.00 96.00 254 ARG A N 1
ATOM 1974 C C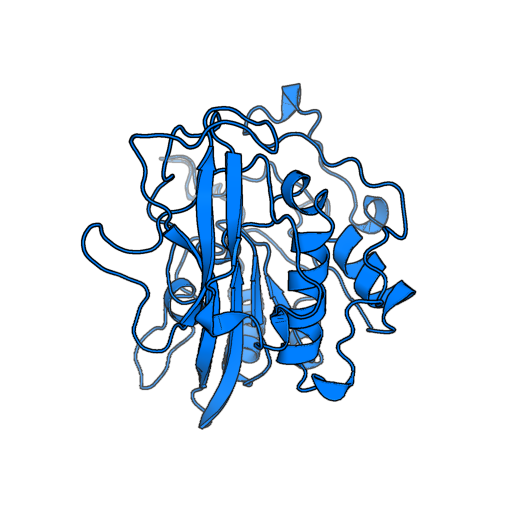A . ARG A 1 254 ? -9.456 -14.380 12.585 1.00 96.00 254 ARG A CA 1
ATOM 1975 C C . ARG A 1 254 ? -8.102 -14.873 12.085 1.00 96.00 254 ARG A C 1
ATOM 1977 O O . ARG A 1 254 ? -7.056 -14.338 12.463 1.00 96.00 254 ARG A O 1
ATOM 1984 N N . SER A 1 255 ? -8.144 -15.884 11.221 1.00 97.94 255 SER A N 1
ATOM 1985 C CA . SER A 1 255 ? -6.949 -16.541 10.702 1.00 97.94 255 SER A CA 1
ATOM 1986 C C . SER A 1 255 ? -6.094 -15.584 9.876 1.00 97.94 255 SER A C 1
ATOM 1988 O O . SER A 1 255 ? -6.585 -14.854 9.025 1.00 97.94 255 SER A O 1
ATOM 1990 N N . VAL A 1 256 ? -4.784 -15.638 10.101 1.00 98.19 256 VAL A N 1
ATOM 1991 C CA . VAL A 1 256 ? -3.761 -15.001 9.252 1.00 98.19 256 VAL A CA 1
ATOM 1992 C C . VAL A 1 256 ? -2.811 -16.041 8.656 1.00 98.19 256 VAL A C 1
ATOM 1994 O O . VAL A 1 256 ? -1.700 -15.715 8.217 1.00 98.19 256 VAL A O 1
ATOM 1997 N N . ALA A 1 257 ? -3.218 -17.312 8.715 1.00 98.06 257 ALA A N 1
ATOM 1998 C CA . ALA A 1 257 ? -2.447 -18.442 8.230 1.00 98.06 257 ALA A CA 1
ATOM 1999 C C . ALA A 1 257 ? -2.426 -18.449 6.702 1.00 98.06 257 ALA A C 1
ATOM 2001 O O . ALA A 1 257 ? -3.432 -18.163 6.051 1.00 98.06 257 ALA A O 1
ATOM 2002 N N . TYR A 1 258 ? -1.279 -18.805 6.127 1.00 97.69 258 TYR A N 1
ATOM 2003 C CA . TYR A 1 258 ? -1.192 -19.012 4.688 1.00 97.69 258 TYR A CA 1
ATOM 2004 C C . TYR A 1 258 ? -2.107 -20.151 4.249 1.00 97.69 258 TYR A C 1
ATOM 2006 O O . TYR A 1 258 ? -2.345 -21.105 4.986 1.00 97.69 258 TYR A O 1
ATOM 2014 N N . THR A 1 259 ? -2.572 -20.074 3.010 1.00 96.44 259 THR A N 1
ATOM 2015 C CA . THR A 1 259 ? -3.401 -21.114 2.388 1.00 96.44 259 THR A CA 1
ATOM 2016 C C . THR A 1 259 ? -2.629 -21.950 1.364 1.00 96.44 259 THR A C 1
ATOM 2018 O O . THR A 1 259 ? -3.207 -22.814 0.706 1.00 96.44 259 THR A O 1
ATOM 2021 N N . SER A 1 260 ? -1.326 -21.688 1.244 1.00 93.31 260 SER A N 1
ATOM 2022 C CA . SER A 1 260 ? -0.327 -22.391 0.438 1.00 93.31 260 SER A CA 1
ATOM 2023 C C . SER A 1 260 ? 1.068 -22.114 1.020 1.00 93.31 260 SER A C 1
ATOM 2025 O O . SER A 1 260 ? 1.219 -21.253 1.892 1.00 93.31 260 SER A O 1
ATOM 2027 N N . ALA A 1 261 ? 2.103 -22.807 0.536 1.00 94.38 261 ALA A N 1
ATOM 2028 C CA . ALA A 1 261 ? 3.481 -22.492 0.915 1.00 94.38 261 ALA A CA 1
ATOM 2029 C C . ALA A 1 261 ? 3.825 -21.033 0.551 1.00 94.38 261 ALA A C 1
ATOM 2031 O O . ALA A 1 261 ? 3.408 -20.535 -0.499 1.00 94.38 261 ALA A O 1
ATOM 2032 N N . TYR A 1 262 ? 4.571 -20.343 1.420 1.00 95.44 262 TYR A N 1
ATOM 2033 C CA . TYR A 1 262 ? 4.941 -18.943 1.215 1.00 95.44 262 TYR A CA 1
ATOM 2034 C C . TYR A 1 262 ? 6.432 -18.697 1.449 1.00 95.44 262 TYR A C 1
ATOM 2036 O O . TYR A 1 262 ? 6.884 -18.417 2.561 1.00 95.44 262 TYR A O 1
ATOM 2044 N N . GLU A 1 263 ? 7.183 -18.753 0.352 1.00 93.62 263 GLU A N 1
ATOM 2045 C CA . GLU A 1 263 ? 8.636 -18.590 0.328 1.00 93.62 263 GLU A CA 1
ATOM 2046 C C . GLU A 1 263 ? 9.031 -17.486 -0.664 1.00 93.62 263 GLU A C 1
ATOM 2048 O O . GLU A 1 263 ? 9.514 -17.755 -1.763 1.00 93.62 263 GLU A O 1
ATOM 2053 N N . PRO A 1 264 ? 8.791 -16.206 -0.328 1.00 93.31 264 PRO A N 1
ATOM 2054 C CA . PRO A 1 264 ? 9.140 -15.110 -1.219 1.00 93.31 264 PRO A CA 1
ATOM 2055 C C . PRO A 1 264 ? 10.662 -15.008 -1.375 1.00 93.31 264 PRO A C 1
ATOM 2057 O O . PRO A 1 264 ? 11.416 -15.204 -0.413 1.00 93.31 264 PRO A O 1
ATOM 2060 N N . LEU A 1 265 ? 11.103 -14.625 -2.573 1.00 91.56 265 LEU A N 1
ATOM 2061 C CA . LEU A 1 265 ? 12.502 -14.307 -2.855 1.00 91.56 265 LEU A CA 1
ATOM 2062 C C . LEU A 1 265 ? 12.979 -13.105 -2.023 1.00 91.56 265 LEU A C 1
ATOM 2064 O O . LEU A 1 265 ? 12.190 -12.302 -1.516 1.00 91.56 265 LEU A O 1
ATOM 2068 N N . ASN A 1 266 ? 14.298 -12.977 -1.881 1.00 87.38 266 ASN A N 1
ATOM 2069 C CA . ASN A 1 266 ? 14.896 -11.796 -1.264 1.00 87.38 266 ASN A CA 1
ATOM 2070 C C . ASN A 1 266 ? 14.707 -10.559 -2.157 1.00 87.38 266 ASN A C 1
ATOM 2072 O O . ASN A 1 266 ? 14.751 -10.649 -3.382 1.00 87.38 266 ASN A O 1
ATOM 2076 N N . SER A 1 267 ? 14.550 -9.388 -1.540 1.00 84.00 267 SER A N 1
ATOM 2077 C CA . SER A 1 267 ? 14.443 -8.116 -2.262 1.00 84.00 267 SER A CA 1
ATOM 2078 C C . SER A 1 267 ? 15.790 -7.687 -2.854 1.00 84.00 267 SER A C 1
ATOM 2080 O O . SER A 1 267 ? 16.802 -7.677 -2.150 1.00 84.00 267 SER A O 1
ATOM 2082 N N . GLY A 1 268 ? 15.794 -7.240 -4.110 1.00 84.19 268 GLY A N 1
ATOM 2083 C CA . GLY A 1 268 ? 16.958 -6.642 -4.765 1.00 84.19 268 GLY A CA 1
ATOM 2084 C C . GLY A 1 268 ? 16.806 -6.561 -6.284 1.00 84.19 268 GLY A C 1
ATOM 2085 O O . GLY A 1 268 ? 15.800 -6.994 -6.837 1.00 84.19 268 GLY A O 1
ATOM 2086 N N . PHE A 1 269 ? 17.828 -6.012 -6.945 1.00 84.25 269 PHE A N 1
ATOM 2087 C CA . PHE A 1 269 ? 17.842 -5.787 -8.400 1.00 84.25 269 PHE A CA 1
ATOM 2088 C C . PHE A 1 269 ? 18.760 -6.743 -9.169 1.00 84.25 269 PHE A C 1
ATOM 2090 O O . PHE A 1 269 ? 18.762 -6.753 -10.396 1.00 84.25 269 PHE A O 1
ATOM 2097 N N . ASN A 1 270 ? 19.528 -7.589 -8.474 1.00 88.44 270 ASN A N 1
ATOM 2098 C CA . ASN A 1 270 ? 20.289 -8.656 -9.123 1.00 88.44 270 ASN A CA 1
ATOM 2099 C C . ASN A 1 270 ? 19.372 -9.860 -9.386 1.00 88.44 270 ASN A C 1
ATOM 2101 O O . ASN A 1 270 ? 19.471 -10.892 -8.722 1.00 88.44 270 ASN A O 1
ATOM 2105 N N . TYR A 1 271 ? 18.450 -9.693 -10.335 1.00 90.38 271 TYR A N 1
ATOM 2106 C CA . TYR A 1 271 ? 17.397 -10.658 -10.653 1.00 90.38 271 TYR A CA 1
ATOM 2107 C C . TYR A 1 271 ? 17.940 -12.063 -10.923 1.00 90.38 271 TYR A C 1
ATOM 2109 O O . TYR A 1 271 ? 17.424 -13.029 -10.367 1.00 90.38 271 TYR A O 1
ATOM 2117 N N . LYS A 1 272 ? 19.055 -12.172 -11.659 1.00 89.62 272 LYS A N 1
ATOM 2118 C CA . LYS A 1 272 ? 19.719 -13.454 -11.936 1.00 89.62 272 LYS A CA 1
ATOM 2119 C C . LYS A 1 272 ? 20.166 -14.164 -10.654 1.00 89.62 272 LYS A C 1
ATOM 2121 O O . LYS A 1 272 ? 19.863 -15.337 -10.477 1.00 89.62 272 LYS A O 1
ATOM 2126 N N . LYS A 1 273 ? 20.856 -13.465 -9.743 1.00 91.88 273 LYS A N 1
ATOM 2127 C CA . LYS A 1 273 ? 21.297 -14.042 -8.456 1.00 91.88 273 LYS A CA 1
ATOM 2128 C C . LYS A 1 273 ? 20.117 -14.397 -7.548 1.00 91.88 273 LYS A C 1
ATOM 2130 O O . LYS A 1 273 ? 20.222 -15.311 -6.739 1.00 91.88 273 LYS A O 1
ATOM 2135 N N . LEU A 1 274 ? 19.019 -13.656 -7.669 1.00 91.00 274 LEU A N 1
ATOM 2136 C CA . LEU A 1 274 ? 17.796 -13.871 -6.901 1.00 91.00 274 LEU A CA 1
ATOM 2137 C C . LEU A 1 274 ? 16.896 -14.967 -7.488 1.00 91.00 274 LEU A C 1
ATOM 2139 O O . LEU A 1 274 ? 15.907 -15.303 -6.849 1.00 91.00 274 LEU A O 1
ATOM 2143 N N . GLY A 1 275 ? 17.215 -15.517 -8.665 1.00 91.69 275 GLY A N 1
ATOM 2144 C CA . GLY A 1 275 ? 16.381 -16.524 -9.329 1.00 91.69 275 GLY A CA 1
ATOM 2145 C C . GLY A 1 275 ? 15.056 -15.968 -9.854 1.00 91.69 275 GLY A C 1
ATOM 2146 O O . GLY A 1 275 ? 14.088 -16.708 -9.988 1.00 91.69 275 GLY A O 1
ATOM 2147 N N . VAL A 1 276 ? 14.989 -14.663 -10.118 1.00 92.81 276 VAL A N 1
ATOM 2148 C CA . VAL A 1 276 ? 13.797 -14.023 -10.675 1.00 92.81 276 VAL A CA 1
ATOM 2149 C C . VAL A 1 276 ? 13.697 -14.362 -12.160 1.00 92.81 276 VAL A C 1
ATOM 2151 O O . VAL A 1 276 ? 14.614 -14.065 -12.926 1.00 92.81 276 VAL A O 1
ATOM 2154 N N . ALA A 1 277 ? 12.571 -14.951 -12.554 1.00 93.56 277 ALA A N 1
ATOM 2155 C CA . ALA A 1 277 ? 12.250 -15.293 -13.931 1.00 93.56 277 ALA A CA 1
ATOM 2156 C C . ALA A 1 277 ? 10.783 -14.947 -14.247 1.00 93.56 277 ALA A C 1
ATOM 2158 O O . ALA A 1 277 ? 9.958 -14.904 -13.328 1.00 93.56 277 ALA A O 1
ATOM 2159 N N . PRO A 1 278 ? 10.443 -14.704 -15.525 1.00 95.19 278 PRO A N 1
ATOM 2160 C CA . PRO A 1 278 ? 9.058 -14.560 -15.946 1.00 95.19 278 PRO A CA 1
ATOM 2161 C C . PRO A 1 278 ? 8.276 -15.864 -15.764 1.00 95.19 278 PRO A C 1
ATOM 2163 O O . PRO A 1 278 ? 8.751 -16.938 -16.133 1.00 95.19 278 PRO A O 1
ATOM 2166 N N . HIS A 1 279 ? 7.049 -15.766 -15.258 1.00 96.31 279 HIS A N 1
ATOM 2167 C CA . HIS A 1 279 ? 6.149 -16.911 -15.097 1.00 96.31 279 HIS A CA 1
ATOM 2168 C C . HIS A 1 279 ? 4.740 -16.580 -15.601 1.00 96.31 279 HIS A C 1
ATOM 2170 O O . HIS A 1 279 ? 4.317 -15.426 -15.502 1.00 96.31 279 HIS A O 1
ATOM 2176 N N . PRO A 1 280 ? 3.963 -17.559 -16.100 1.00 96.19 280 PRO A N 1
ATOM 2177 C CA . PRO A 1 280 ? 2.566 -17.305 -16.432 1.00 96.19 280 PRO A CA 1
ATOM 2178 C C . PRO A 1 280 ? 1.785 -16.975 -15.147 1.00 96.19 280 PRO A C 1
ATOM 2180 O O . PRO A 1 280 ? 2.105 -17.528 -14.093 1.00 96.19 280 PRO A O 1
ATOM 2183 N N . PRO A 1 281 ? 0.712 -16.162 -15.190 1.00 94.88 281 PRO A N 1
ATOM 2184 C CA . PRO A 1 281 ? -0.073 -15.822 -13.995 1.00 94.88 281 PRO A CA 1
ATOM 2185 C C . PRO A 1 281 ? -0.546 -17.034 -13.176 1.00 94.88 281 PRO A C 1
ATOM 2187 O O . PRO A 1 281 ? -0.628 -16.968 -11.951 1.00 94.88 281 PRO A O 1
ATOM 2190 N N . ALA A 1 282 ? -0.821 -18.160 -13.845 1.00 93.62 282 ALA A N 1
ATOM 2191 C CA . ALA A 1 282 ? -1.240 -19.411 -13.213 1.00 93.62 282 ALA A CA 1
ATOM 2192 C C . ALA A 1 282 ? -0.189 -20.016 -12.264 1.00 93.62 282 ALA A C 1
ATOM 2194 O O . ALA A 1 282 ? -0.566 -20.760 -11.365 1.00 93.62 282 ALA A O 1
ATOM 2195 N N . PHE A 1 283 ? 1.094 -19.674 -12.423 1.00 93.62 283 PHE A N 1
ATOM 2196 C CA . PHE A 1 283 ? 2.175 -20.111 -11.535 1.00 93.62 283 PHE A CA 1
ATOM 2197 C C . PHE A 1 283 ? 1.981 -19.645 -10.085 1.00 93.62 283 PHE A C 1
ATOM 2199 O O . PHE A 1 283 ? 2.453 -20.294 -9.160 1.00 93.62 283 PHE A O 1
ATOM 2206 N N . TYR A 1 284 ? 1.281 -18.527 -9.880 1.00 90.06 284 TYR A N 1
ATOM 2207 C CA . TYR A 1 284 ? 1.107 -17.910 -8.565 1.00 90.06 284 TYR A CA 1
ATOM 2208 C C . TYR A 1 284 ? -0.201 -18.299 -7.850 1.00 90.06 284 TYR A C 1
ATOM 2210 O O . TYR A 1 284 ? -0.578 -17.621 -6.891 1.00 90.06 284 TYR A O 1
ATOM 2218 N N . ARG A 1 285 ? -0.928 -19.312 -8.340 1.00 80.06 285 ARG A N 1
ATOM 2219 C CA . ARG A 1 285 ? -2.210 -19.771 -7.772 1.00 80.06 285 ARG A CA 1
ATOM 2220 C C . ARG A 1 285 ? -2.054 -20.725 -6.589 1.00 80.06 285 ARG A C 1
ATOM 2222 O O . ARG A 1 285 ? -1.045 -21.456 -6.552 1.00 80.06 285 ARG A O 1
#

Sequence (285 aa):
MPMMAGILSRQHGFHCTVLFGLNGDGMVDPTMPVYPKKGEEDAFKSHHIPGLKYLEKADLVIFLTRLLTLPEDQLQHIVEYLDSGKPIIGLRTANHGFRGPLPYSINSRQVRFGELLGGTFLSHHGNWHQDSTRGDIIPEMKEHPILIGVQDIWGPSDVYRTYEEGSGLPVGCTALVMGQPLVGRKQGGAANPEKAPLPVVWFKHWNTTGSQTARVLQSTMGSGKDLQNPGLRRLIINATYWGLEMEDQISAERSVAYTSAYEPLNSGFNYKKLGVAPHPPAFYR